Protein AF-A0A9W9ZPU9-F1 (afdb_monomer_lite)

Sequence (340 aa):
MEFDYSANDLQDLSEWPDSLEFDEFCDPSEAREEPLAKRQKTAVDDEPQTAGHGSVIRKPPELNCSGHLSPSRIKEALCQNGYLATGVFSAILHHENPYPEFFSDQVIQIFGAKLVTGSALQHHMETLFFMLRQHVFKLENDGSITTLTDDVHSRCVELRRKCSQFFAFLSHFTHNHLTAVQDANASNTHLRELFLLPSRLTKQLEDLSLFLGRLSSLPTSFMRTNPGSTIAPVRLTAGVHLFHLHLELNWAAIQTLCLIMEKQGQFDSLSPDRFADVINSLKKYSFSFLWDLIALAASIYNKENQSNILQVCPFPCGCVCELWIMFIHLMDHLSHQNRA

Structure (mmCIF, N/CA/C/O backbone):
data_AF-A0A9W9ZPU9-F1
#
_entry.id   AF-A0A9W9ZPU9-F1
#
loop_
_atom_site.group_PDB
_atom_site.id
_atom_site.type_symbol
_atom_site.label_atom_id
_atom_site.label_alt_id
_atom_site.label_comp_id
_atom_site.label_asym_id
_atom_site.label_entity_id
_atom_site.label_seq_id
_atom_site.pdbx_PDB_ins_code
_atom_site.Cartn_x
_atom_site.Cartn_y
_atom_site.Cartn_z
_atom_site.occupancy
_atom_site.B_iso_or_equiv
_atom_site.auth_seq_id
_atom_site.auth_comp_id
_atom_site.auth_asym_id
_atom_site.auth_atom_id
_atom_site.pdbx_PDB_model_num
ATOM 1 N N . MET A 1 1 ? 47.341 12.927 -18.149 1.00 36.81 1 MET A N 1
ATOM 2 C CA . MET A 1 1 ? 46.609 14.136 -17.731 1.00 36.81 1 MET A CA 1
ATOM 3 C C . MET A 1 1 ? 45.739 13.679 -16.576 1.00 36.81 1 MET A C 1
ATOM 5 O O . MET A 1 1 ? 44.689 13.098 -16.806 1.00 36.81 1 MET A O 1
ATOM 9 N N . GLU A 1 2 ? 46.312 13.723 -15.376 1.00 26.95 2 GLU A N 1
ATOM 10 C CA . GLU A 1 2 ? 45.661 13.334 -14.121 1.00 26.95 2 GLU A CA 1
ATOM 11 C C . GLU A 1 2 ? 44.738 14.474 -13.686 1.00 26.95 2 GLU A C 1
ATOM 13 O O . GLU A 1 2 ? 45.124 15.638 -13.789 1.00 26.95 2 GLU A O 1
ATOM 18 N N . PHE A 1 3 ? 43.525 14.145 -13.249 1.00 29.33 3 PHE A N 1
ATOM 19 C CA . PHE A 1 3 ? 42.627 15.094 -12.599 1.00 29.33 3 PHE A CA 1
ATOM 20 C C . PHE A 1 3 ? 42.546 14.726 -11.118 1.00 29.33 3 PHE A C 1
ATOM 22 O O . PHE A 1 3 ? 41.984 13.690 -10.761 1.00 29.33 3 PHE A O 1
ATOM 29 N N . ASP A 1 4 ? 43.154 15.575 -10.290 1.00 27.09 4 ASP A N 1
ATOM 30 C CA . ASP A 1 4 ? 43.007 15.598 -8.837 1.00 27.09 4 ASP A CA 1
ATOM 31 C C . ASP A 1 4 ? 41.555 15.930 -8.475 1.00 27.09 4 ASP A C 1
ATOM 33 O O . ASP A 1 4 ? 41.029 16.970 -8.875 1.00 27.09 4 ASP A O 1
ATOM 37 N N . TYR A 1 5 ? 40.915 15.073 -7.680 1.00 32.66 5 TYR A N 1
ATOM 38 C CA . TYR A 1 5 ? 39.689 15.429 -6.972 1.00 32.66 5 TYR A CA 1
ATOM 39 C C . TYR A 1 5 ? 40.064 15.967 -5.588 1.00 32.66 5 TYR A C 1
ATOM 41 O O . TYR A 1 5 ? 40.514 15.228 -4.712 1.00 32.66 5 TYR A O 1
ATOM 49 N N . SER A 1 6 ? 39.881 17.274 -5.408 1.00 28.78 6 SER A N 1
ATOM 50 C CA . SER A 1 6 ? 39.948 17.961 -4.117 1.00 28.78 6 SER A CA 1
ATOM 51 C C . SER A 1 6 ? 38.806 17.483 -3.215 1.00 28.78 6 SER A C 1
ATOM 53 O O . SER A 1 6 ? 37.634 17.584 -3.569 1.00 28.78 6 SER A O 1
ATOM 55 N N . ALA A 1 7 ? 39.144 16.994 -2.022 1.00 36.09 7 ALA A N 1
ATOM 56 C CA . ALA A 1 7 ? 38.202 16.528 -1.003 1.00 36.09 7 ALA A CA 1
ATOM 57 C C . ALA A 1 7 ? 37.427 17.660 -0.282 1.00 36.09 7 ALA A C 1
ATOM 59 O O . ALA A 1 7 ? 36.804 17.402 0.745 1.00 36.09 7 ALA A O 1
ATOM 60 N N . ASN A 1 8 ? 37.446 18.891 -0.807 1.00 32.88 8 ASN A N 1
ATOM 61 C CA . ASN A 1 8 ? 36.788 20.055 -0.200 1.00 32.88 8 ASN A CA 1
ATOM 62 C C . ASN A 1 8 ? 35.425 20.425 -0.823 1.00 32.88 8 ASN A C 1
ATOM 64 O O . ASN A 1 8 ? 34.736 21.269 -0.262 1.00 32.88 8 ASN A O 1
ATOM 68 N N . ASP A 1 9 ? 34.983 19.772 -1.904 1.00 33.22 9 ASP A N 1
ATOM 69 C CA . ASP A 1 9 ? 33.698 20.101 -2.564 1.00 33.22 9 ASP A CA 1
ATOM 70 C C . ASP A 1 9 ? 32.476 19.376 -1.952 1.00 33.22 9 ASP A C 1
ATOM 72 O O . ASP A 1 9 ? 31.363 19.461 -2.463 1.00 33.22 9 ASP A O 1
ATOM 76 N N . LEU A 1 10 ? 32.662 18.651 -0.842 1.00 34.84 10 LEU A N 1
ATOM 77 C CA . LEU A 1 10 ? 31.611 17.880 -0.154 1.00 34.84 10 LEU A CA 1
ATOM 78 C C . LEU A 1 10 ? 31.138 18.507 1.167 1.00 34.84 10 LEU A C 1
ATOM 80 O O . LEU A 1 10 ? 30.380 17.877 1.904 1.00 34.84 10 LEU A O 1
ATOM 84 N N . GLN A 1 11 ? 31.564 19.736 1.470 1.00 32.12 11 GLN A N 1
ATOM 85 C CA . GLN A 1 11 ? 31.236 20.420 2.727 1.00 32.12 11 GLN A CA 1
ATOM 86 C C . GLN A 1 11 ? 30.139 21.489 2.617 1.00 32.12 11 GLN A C 1
ATOM 88 O O . GLN A 1 11 ? 29.779 22.068 3.632 1.00 32.12 11 GLN A O 1
ATOM 93 N N . ASP A 1 12 ? 29.551 21.689 1.433 1.00 33.19 12 ASP A N 1
ATOM 94 C CA . ASP A 1 12 ? 28.592 22.780 1.172 1.00 33.19 12 ASP A CA 1
ATOM 95 C C . ASP A 1 12 ? 27.121 22.316 1.052 1.00 33.19 12 ASP A C 1
ATOM 97 O O . ASP A 1 12 ? 26.262 23.017 0.525 1.00 33.19 12 ASP A O 1
ATOM 101 N N . LEU A 1 13 ? 26.805 21.105 1.532 1.00 31.58 13 LEU A N 1
ATOM 102 C CA . LEU A 1 13 ? 25.438 20.548 1.533 1.00 31.58 13 LEU A CA 1
ATOM 103 C C . LEU A 1 13 ? 24.821 20.415 2.938 1.00 31.58 13 LEU A C 1
ATOM 105 O O . LEU A 1 13 ? 23.786 19.768 3.085 1.00 31.58 13 LEU A O 1
ATOM 109 N N . SER A 1 14 ? 25.429 21.005 3.973 1.00 34.25 14 SER A N 1
ATOM 110 C CA . SER A 1 14 ? 24.976 20.850 5.366 1.00 34.25 14 SER A CA 1
ATOM 111 C C . SER A 1 14 ? 24.153 22.005 5.942 1.00 34.25 14 SER A C 1
ATOM 113 O O . SER A 1 14 ? 23.854 21.968 7.130 1.00 34.25 14 SER A O 1
ATOM 115 N N . GLU A 1 15 ? 23.737 22.997 5.155 1.00 33.91 15 GLU A N 1
ATOM 116 C CA . GLU A 1 15 ? 22.890 24.087 5.664 1.00 33.91 15 GLU A CA 1
ATOM 117 C C . GLU A 1 15 ? 21.718 24.364 4.718 1.00 33.91 15 GLU A C 1
ATOM 119 O O . GLU A 1 15 ? 21.797 25.195 3.818 1.00 33.91 15 GLU A O 1
ATOM 124 N N . TRP A 1 16 ? 20.607 23.656 4.932 1.00 42.22 16 TRP A N 1
ATOM 125 C CA . TRP A 1 16 ? 19.292 24.097 4.466 1.00 42.22 16 TRP A CA 1
ATOM 126 C C . TRP A 1 16 ? 18.396 24.308 5.693 1.00 42.22 16 TRP A C 1
ATOM 128 O O . TRP A 1 16 ? 18.402 23.462 6.587 1.00 42.22 16 TRP A O 1
ATOM 138 N N . PRO A 1 17 ? 17.680 25.441 5.783 1.00 31.11 17 PRO A N 1
ATOM 139 C CA . PRO A 1 17 ? 16.968 25.841 6.991 1.00 31.11 17 PRO A CA 1
ATOM 140 C C . PRO A 1 17 ? 15.751 24.946 7.260 1.00 31.11 17 PRO A C 1
ATOM 142 O O . PRO A 1 17 ? 14.945 24.697 6.365 1.00 31.11 17 PRO A O 1
ATOM 145 N N . ASP A 1 18 ? 15.588 24.533 8.519 1.00 31.39 18 ASP A N 1
ATOM 146 C CA . ASP A 1 18 ? 14.507 23.683 9.058 1.00 31.39 18 ASP A CA 1
ATOM 147 C C . ASP A 1 18 ? 13.092 24.316 9.026 1.00 31.39 18 ASP A C 1
ATOM 149 O O . ASP A 1 18 ? 12.174 23.847 9.701 1.00 31.39 18 ASP A O 1
ATOM 153 N N . SER A 1 19 ? 12.869 25.355 8.220 1.00 37.84 19 SER A N 1
ATOM 154 C CA . SER A 1 19 ? 11.597 26.079 8.156 1.00 37.84 19 SER A CA 1
ATOM 155 C C . SER A 1 19 ? 11.223 26.395 6.710 1.00 37.84 19 SER A C 1
ATOM 157 O O . SER A 1 19 ? 11.515 27.474 6.204 1.00 37.84 19 SER A O 1
ATOM 159 N N . LEU A 1 20 ? 10.549 25.458 6.043 1.00 32.66 20 LEU A N 1
ATOM 160 C CA . LEU A 1 20 ? 9.714 25.772 4.881 1.00 32.66 20 LEU A CA 1
ATOM 161 C C . LEU A 1 20 ? 8.256 25.796 5.346 1.00 32.66 20 LEU A C 1
ATOM 163 O O . LEU A 1 20 ? 7.573 24.770 5.368 1.00 32.66 20 LEU A O 1
ATOM 167 N N . GLU A 1 21 ? 7.801 26.976 5.766 1.00 30.70 21 GLU A N 1
ATOM 168 C CA . GLU A 1 21 ? 6.377 27.272 5.912 1.00 30.70 21 GLU A CA 1
ATOM 169 C C . GLU A 1 21 ? 5.757 27.333 4.506 1.00 30.70 21 GLU A C 1
ATOM 171 O O . GLU A 1 21 ? 6.231 28.043 3.623 1.00 30.70 21 GLU A O 1
ATOM 176 N N . PHE A 1 22 ? 4.714 26.535 4.271 1.00 33.09 22 PHE A N 1
ATOM 177 C CA . PHE A 1 22 ? 4.087 26.339 2.955 1.00 33.09 22 PHE A CA 1
ATOM 178 C C . PHE A 1 22 ? 3.228 27.529 2.471 1.00 33.09 22 PHE A C 1
ATOM 180 O O . PHE A 1 22 ? 2.584 27.426 1.426 1.00 33.09 22 PHE A O 1
ATOM 187 N N . ASP A 1 23 ? 3.225 28.652 3.190 1.00 34.84 23 ASP A N 1
ATOM 188 C CA . ASP A 1 23 ? 2.329 29.785 2.931 1.00 34.84 23 ASP A CA 1
ATOM 189 C C . ASP A 1 23 ? 2.878 30.811 1.917 1.00 34.84 23 ASP A C 1
ATOM 191 O O . ASP A 1 23 ? 2.144 31.697 1.483 1.00 34.84 23 ASP A O 1
ATOM 195 N N . GLU A 1 24 ? 4.126 30.682 1.451 1.00 35.16 24 GLU A N 1
ATOM 196 C CA . GLU A 1 24 ? 4.763 31.699 0.589 1.00 35.16 24 GLU A CA 1
ATOM 197 C C . GLU A 1 24 ? 4.541 31.512 -0.932 1.00 35.16 24 GLU A C 1
ATOM 199 O O . GLU A 1 24 ? 5.083 32.260 -1.741 1.00 35.16 24 GLU A O 1
ATOM 204 N N . PHE A 1 25 ? 3.710 30.554 -1.364 1.00 32.09 25 PHE A N 1
ATOM 205 C CA . PHE A 1 25 ? 3.461 30.293 -2.798 1.00 32.09 25 PHE A CA 1
ATOM 206 C C . PHE A 1 25 ? 2.136 30.840 -3.358 1.00 32.09 25 PHE A C 1
ATOM 208 O O . PHE A 1 25 ? 1.774 30.520 -4.491 1.00 32.09 25 PHE A O 1
ATOM 215 N N . CYS A 1 26 ? 1.410 31.681 -2.619 1.00 31.86 26 CYS A N 1
ATOM 216 C CA .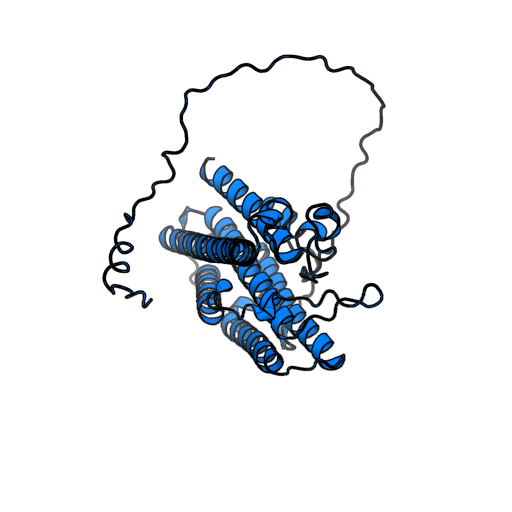 CYS A 1 26 ? 0.219 32.362 -3.140 1.00 31.86 26 CYS A CA 1
ATOM 217 C C . CYS A 1 26 ? 0.464 33.869 -3.283 1.00 31.86 26 CYS A C 1
ATOM 219 O O . CYS A 1 26 ? 0.240 34.628 -2.344 1.00 31.86 26 CYS A O 1
ATOM 221 N N . ASP A 1 27 ? 0.875 34.309 -4.475 1.00 30.06 27 ASP A N 1
ATOM 222 C CA . ASP A 1 27 ? 0.782 35.718 -4.865 1.00 30.06 27 ASP A CA 1
ATOM 223 C C . ASP A 1 27 ? -0.705 36.054 -5.132 1.00 30.06 27 ASP A C 1
ATOM 225 O O . ASP A 1 27 ? -1.306 35.461 -6.034 1.00 30.06 27 ASP A O 1
ATOM 229 N N . PRO A 1 28 ? -1.357 36.959 -4.373 1.00 34.91 28 PRO A N 1
ATOM 230 C CA . PRO A 1 28 ? -2.780 37.260 -4.540 1.00 34.91 28 PRO A CA 1
ATOM 231 C C . PRO A 1 28 ? -3.086 38.184 -5.733 1.00 34.91 28 PRO A C 1
ATOM 233 O O . PRO A 1 28 ? -4.195 38.717 -5.810 1.00 34.91 28 PRO A O 1
ATOM 236 N N . SER A 1 29 ? -2.137 38.440 -6.641 1.00 33.94 29 SER A N 1
ATOM 237 C CA . SER A 1 29 ? -2.236 39.562 -7.583 1.00 33.94 29 SER A CA 1
ATOM 238 C C . SER A 1 29 ? -2.105 39.219 -9.071 1.00 33.94 29 SER A C 1
ATOM 240 O O . SER A 1 29 ? -1.499 39.964 -9.828 1.00 33.94 29 SER A O 1
ATOM 242 N N . GLU A 1 30 ? -2.792 38.181 -9.554 1.00 31.12 30 GLU A N 1
ATOM 243 C CA . GLU A 1 30 ? -3.115 38.079 -10.991 1.00 31.12 30 GLU A CA 1
ATOM 244 C C . GLU A 1 30 ? -4.589 37.731 -11.238 1.00 31.12 30 GLU A C 1
ATOM 246 O O . GLU A 1 30 ? -4.982 36.601 -11.512 1.00 31.12 30 GLU A O 1
ATOM 251 N N . ALA A 1 31 ? -5.429 38.766 -11.197 1.00 37.34 31 ALA A N 1
ATOM 252 C CA . ALA A 1 31 ? -6.708 38.765 -11.890 1.00 37.34 31 ALA A CA 1
ATOM 253 C C . ALA A 1 31 ? -6.452 38.960 -13.393 1.00 37.34 31 ALA A C 1
ATOM 255 O O . ALA A 1 31 ? -6.063 40.051 -13.815 1.00 37.34 31 ALA A O 1
ATOM 256 N N . ARG A 1 32 ? -6.698 37.932 -14.215 1.00 31.72 32 ARG A N 1
ATOM 257 C CA . ARG A 1 32 ? -6.807 38.087 -15.673 1.00 31.72 32 ARG A CA 1
ATOM 258 C C . ARG A 1 32 ? -7.989 37.308 -16.256 1.00 31.72 32 ARG A C 1
ATOM 260 O O . ARG A 1 32 ? -7.977 36.091 -16.369 1.00 31.72 32 ARG A O 1
ATOM 267 N N . GLU A 1 33 ? -8.994 38.116 -16.584 1.00 28.33 33 GLU A N 1
ATOM 268 C CA . GLU A 1 33 ? -10.165 37.970 -17.456 1.00 28.33 33 GLU A CA 1
ATOM 269 C C . GLU A 1 33 ? -10.279 36.706 -18.339 1.00 28.33 33 GLU A C 1
ATOM 271 O O . GLU A 1 33 ? -9.486 36.472 -19.252 1.00 28.33 33 GLU A O 1
ATOM 276 N N . GLU A 1 34 ? -11.378 35.967 -18.143 1.00 28.06 34 GLU A N 1
ATOM 277 C CA . GLU A 1 34 ? -11.911 34.969 -19.081 1.00 28.06 34 GLU A CA 1
ATOM 278 C C . GLU A 1 34 ? -12.543 35.632 -20.324 1.00 28.06 34 GLU A C 1
ATOM 280 O O . GLU A 1 34 ? -13.360 36.549 -20.183 1.00 28.06 34 GLU A O 1
ATOM 285 N N . PRO A 1 35 ? -12.317 35.117 -21.549 1.00 27.16 35 PRO A N 1
ATOM 286 C CA . PRO A 1 35 ? -13.151 35.452 -22.692 1.00 27.16 35 PRO A CA 1
ATOM 287 C C . PRO A 1 35 ? -14.345 34.493 -22.821 1.00 27.16 35 PRO A C 1
ATOM 289 O O . PRO A 1 35 ? -14.210 33.299 -23.088 1.00 27.16 35 PRO A O 1
ATOM 292 N N . LEU A 1 36 ? -15.542 35.073 -22.724 1.00 33.47 36 LEU A N 1
ATOM 293 C CA . LEU A 1 36 ? -16.835 34.500 -23.100 1.00 33.47 36 LEU A CA 1
ATOM 294 C C . LEU A 1 36 ? -16.853 33.993 -24.556 1.00 33.47 36 LEU A C 1
ATOM 296 O O . LEU A 1 36 ? -16.779 34.788 -25.495 1.00 33.47 36 LEU A O 1
ATOM 300 N N . ALA A 1 37 ? -17.108 32.697 -24.765 1.00 29.47 37 ALA A N 1
ATOM 301 C CA . ALA A 1 37 ? -17.511 32.171 -26.073 1.00 29.47 37 ALA A CA 1
ATOM 302 C C . ALA A 1 37 ? -18.546 31.028 -25.978 1.00 29.47 37 ALA A C 1
ATOM 304 O O . ALA A 1 37 ? -18.229 29.853 -25.847 1.00 29.47 37 ALA A O 1
ATOM 305 N N . LYS A 1 38 ? -19.817 31.437 -26.091 1.00 28.69 38 LYS A N 1
ATOM 306 C CA . LYS A 1 38 ? -20.954 30.786 -26.779 1.00 28.69 38 LYS A CA 1
ATOM 307 C C . LYS A 1 38 ? -21.111 29.259 -26.655 1.00 28.69 38 LYS A C 1
ATOM 309 O O . LYS A 1 38 ? -20.683 28.478 -27.497 1.00 28.69 38 LYS A O 1
ATOM 314 N N . ARG A 1 39 ? -21.948 28.884 -25.686 1.00 27.78 39 ARG A N 1
ATOM 315 C CA . ARG A 1 39 ? -22.636 27.592 -25.555 1.00 27.78 39 ARG A CA 1
ATOM 316 C C . ARG A 1 39 ? -23.704 27.443 -26.654 1.00 27.78 39 ARG A C 1
ATOM 318 O O . ARG A 1 39 ? -24.716 28.142 -26.621 1.00 27.78 39 ARG A O 1
ATOM 325 N N . GLN A 1 40 ? -23.513 26.526 -27.603 1.00 27.14 40 GLN A N 1
ATOM 326 C CA . GLN A 1 40 ? -24.597 26.022 -28.455 1.00 27.14 40 GLN A CA 1
ATOM 327 C C . GLN A 1 40 ? -25.243 24.811 -27.769 1.00 27.14 40 GLN A C 1
ATOM 329 O O . GLN A 1 40 ? -24.598 23.796 -27.524 1.00 27.14 40 GLN A O 1
ATOM 334 N N . LYS A 1 41 ? -26.526 24.960 -27.422 1.00 27.89 41 LYS A N 1
ATOM 335 C CA . LYS A 1 41 ? -27.412 23.895 -26.944 1.00 27.89 41 LYS A CA 1
ATOM 336 C C . LYS A 1 41 ? -27.676 22.904 -28.078 1.00 27.89 41 LYS A C 1
ATOM 338 O O . LYS A 1 41 ? -28.221 23.296 -29.105 1.00 27.89 41 LYS A O 1
ATOM 343 N N . THR A 1 42 ? -27.418 21.627 -27.836 1.00 26.88 42 THR A N 1
ATOM 344 C CA . THR A 1 42 ? -28.234 20.545 -28.394 1.00 26.88 42 THR A CA 1
ATOM 345 C C . THR A 1 42 ? -28.764 19.741 -27.217 1.00 26.88 42 THR A C 1
ATOM 347 O O . THR A 1 42 ? -28.007 19.222 -26.403 1.00 26.88 42 THR A O 1
ATOM 350 N N . ALA A 1 43 ? -30.085 19.788 -27.067 1.00 26.59 43 ALA A N 1
ATOM 351 C CA . ALA A 1 43 ? -30.842 18.979 -26.135 1.00 26.59 43 ALA A CA 1
ATOM 352 C C . ALA A 1 43 ? -31.030 17.599 -26.767 1.00 26.59 43 ALA A C 1
ATOM 354 O O . ALA A 1 43 ? -31.497 17.510 -27.902 1.00 26.59 43 ALA A O 1
ATOM 355 N N . VAL A 1 44 ? -30.662 16.556 -26.036 1.00 28.36 44 VAL A N 1
ATOM 356 C CA . VAL A 1 44 ? -31.226 15.223 -26.210 1.00 28.36 44 VAL A CA 1
ATOM 357 C C . VAL A 1 44 ? -31.616 14.785 -24.808 1.00 28.36 44 VAL A C 1
ATOM 359 O O . VAL A 1 44 ? -30.765 14.698 -23.923 1.00 28.36 44 VAL A O 1
ATOM 362 N N . ASP A 1 45 ? -32.923 14.657 -24.620 1.00 26.28 45 ASP A N 1
ATOM 363 C CA . ASP A 1 45 ? -33.557 14.097 -23.439 1.00 26.28 45 ASP A CA 1
ATOM 364 C C . ASP A 1 45 ? -33.097 12.648 -23.252 1.00 26.28 45 ASP A C 1
ATOM 366 O O . ASP A 1 45 ? -33.196 11.852 -24.183 1.00 26.28 45 ASP A O 1
ATOM 370 N N . ASP A 1 46 ? -32.641 12.309 -22.050 1.00 26.11 46 ASP A N 1
ATOM 371 C CA . ASP A 1 46 ? -32.794 10.958 -21.517 1.00 26.11 46 ASP A CA 1
ATOM 372 C C . ASP A 1 46 ? -33.023 11.061 -20.003 1.00 26.11 46 ASP A C 1
ATOM 374 O O . ASP A 1 46 ? -32.292 11.735 -19.271 1.00 26.11 46 ASP A O 1
ATOM 378 N N . GLU A 1 47 ? -34.124 10.456 -19.568 1.00 25.73 47 GLU A N 1
ATOM 379 C CA . GLU A 1 47 ? -34.629 10.438 -18.198 1.00 25.73 47 GLU A CA 1
ATOM 380 C C . GLU A 1 47 ? -33.623 9.850 -17.188 1.00 25.73 47 GLU A C 1
ATOM 382 O O . GLU A 1 47 ? -32.773 9.025 -17.536 1.00 25.73 47 GLU A O 1
ATOM 387 N N . PRO A 1 48 ? -33.729 10.223 -15.897 1.00 28.23 48 PRO A N 1
ATOM 388 C CA . PRO A 1 48 ? -32.811 9.760 -14.871 1.00 28.23 48 PRO A CA 1
ATOM 389 C C . PRO A 1 48 ? -33.064 8.283 -14.557 1.00 28.23 48 PRO A C 1
ATOM 391 O O . PRO A 1 48 ? -33.985 7.928 -13.821 1.00 28.23 48 PRO A O 1
ATOM 394 N N . GLN A 1 49 ? -32.199 7.407 -15.068 1.00 28.42 49 GLN A N 1
ATOM 395 C CA . GLN A 1 49 ? -32.076 6.058 -14.534 1.00 28.42 49 GLN A CA 1
ATOM 396 C C . GLN A 1 49 ? -31.530 6.157 -13.108 1.00 28.42 49 GLN A C 1
ATOM 398 O O . GLN A 1 49 ? -30.356 6.437 -12.871 1.00 28.42 49 GLN A O 1
ATOM 403 N N . THR A 1 50 ? -32.418 5.922 -12.147 1.00 29.84 50 THR A N 1
ATOM 404 C CA . THR A 1 50 ? -32.093 5.565 -10.770 1.00 29.84 50 THR A CA 1
ATOM 405 C C . THR A 1 50 ? -31.139 4.372 -10.778 1.00 29.84 50 THR A C 1
ATOM 407 O O . THR A 1 50 ? -31.566 3.223 -10.906 1.00 29.84 50 THR A O 1
ATOM 410 N N . ALA A 1 51 ? -29.838 4.641 -10.666 1.00 29.41 51 ALA A N 1
ATOM 411 C CA . ALA A 1 51 ? -28.832 3.619 -10.446 1.00 29.41 51 ALA A CA 1
ATOM 412 C C . ALA A 1 51 ? -29.053 3.032 -9.048 1.00 29.41 51 ALA A C 1
ATOM 414 O O . ALA A 1 51 ? -28.768 3.665 -8.031 1.00 29.41 51 ALA A O 1
ATOM 415 N N . GLY A 1 52 ? -29.610 1.823 -9.004 1.00 27.41 52 GLY A N 1
ATOM 416 C CA . GLY A 1 52 ? -29.634 1.024 -7.790 1.00 27.41 52 GLY A CA 1
ATOM 417 C C . GLY A 1 52 ? -28.215 0.876 -7.248 1.00 27.41 52 GLY A C 1
ATOM 418 O O . GLY A 1 52 ? -27.274 0.648 -8.010 1.00 27.41 52 GLY A O 1
ATOM 419 N N . HIS A 1 53 ? -28.062 1.006 -5.932 1.00 34.59 53 HIS A N 1
ATOM 420 C CA . HIS A 1 53 ? -26.873 0.568 -5.209 1.00 34.59 53 HIS A CA 1
ATOM 421 C C . HIS A 1 53 ? -26.731 -0.955 -5.362 1.00 34.59 53 HIS A C 1
ATOM 423 O O . HIS A 1 53 ? -27.118 -1.729 -4.491 1.00 34.59 53 HIS A O 1
ATOM 429 N N . GLY A 1 54 ? -26.235 -1.399 -6.517 1.00 37.72 54 GLY A N 1
ATOM 430 C CA . GLY A 1 54 ? -25.678 -2.731 -6.672 1.00 37.72 54 GLY A CA 1
ATOM 431 C C . GLY A 1 54 ? -24.424 -2.791 -5.818 1.00 37.72 54 GLY A C 1
ATOM 432 O O . GLY A 1 54 ? -23.547 -1.940 -5.957 1.00 37.72 54 GLY A O 1
ATOM 433 N N . SER A 1 55 ? -24.363 -3.746 -4.899 1.00 53.97 55 SER A N 1
ATOM 434 C CA . SER A 1 55 ? -23.224 -3.857 -4.001 1.00 53.97 55 SER A CA 1
ATOM 435 C C . SER A 1 55 ? -21.948 -4.170 -4.782 1.00 53.97 55 SER A C 1
ATOM 437 O O . SER A 1 55 ? -21.860 -5.179 -5.487 1.00 53.97 55 SER A O 1
ATOM 439 N N . VAL A 1 56 ? -20.979 -3.256 -4.736 1.00 76.81 56 VAL A N 1
ATOM 440 C CA . VAL A 1 56 ? -19.753 -3.338 -5.537 1.00 76.81 56 VAL A CA 1
ATOM 441 C C . VAL A 1 56 ? -18.693 -4.090 -4.744 1.00 76.81 56 VAL A C 1
ATOM 443 O O . VAL A 1 56 ? -17.981 -3.484 -3.954 1.00 76.81 56 VAL A O 1
ATOM 446 N N . ILE A 1 57 ? -18.522 -5.393 -4.972 1.00 78.19 57 ILE A N 1
ATOM 447 C CA . ILE A 1 57 ? -17.403 -6.135 -4.368 1.00 78.19 57 ILE A CA 1
ATOM 448 C C . ILE A 1 57 ? -16.087 -5.657 -4.996 1.00 78.19 57 ILE A C 1
ATOM 450 O O . ILE A 1 57 ? -15.796 -5.945 -6.160 1.00 78.19 57 ILE A O 1
ATOM 454 N N . ARG A 1 58 ? -15.263 -4.956 -4.212 1.00 86.38 58 ARG A N 1
ATOM 455 C CA . ARG A 1 58 ? -13.923 -4.507 -4.621 1.00 86.38 58 ARG A CA 1
ATOM 456 C C . ARG A 1 58 ? -12.877 -5.512 -4.140 1.00 86.38 58 ARG A C 1
ATOM 458 O O . ARG A 1 58 ? -12.860 -5.884 -2.969 1.00 86.38 58 ARG A O 1
ATOM 465 N N . LYS A 1 59 ? -12.011 -5.975 -5.044 1.00 87.38 59 LYS A N 1
ATOM 466 C CA . LYS A 1 59 ? -10.892 -6.874 -4.711 1.00 87.38 59 LYS A CA 1
ATOM 467 C C . LYS A 1 59 ? -9.643 -6.063 -4.344 1.00 87.38 59 LYS A C 1
ATOM 469 O O . LYS A 1 59 ? -9.495 -4.954 -4.860 1.00 87.38 59 LYS A O 1
ATOM 474 N N . PRO A 1 60 ? -8.734 -6.608 -3.513 1.00 90.50 60 PRO A N 1
ATOM 475 C CA . PRO A 1 60 ? -7.425 -6.008 -3.281 1.00 90.50 60 PRO A CA 1
ATOM 476 C C . PRO A 1 60 ? -6.713 -5.729 -4.613 1.00 90.50 60 PRO A C 1
ATOM 478 O O . PRO A 1 60 ? -6.662 -6.628 -5.458 1.00 90.50 60 PRO A O 1
ATOM 481 N N . PRO A 1 61 ? -6.186 -4.513 -4.819 1.00 89.31 61 PRO A N 1
ATOM 482 C CA . PRO A 1 61 ? -5.488 -4.170 -6.042 1.00 89.31 61 PRO A CA 1
ATOM 483 C C . PRO A 1 61 ? -4.163 -4.931 -6.134 1.00 89.31 61 PRO A C 1
ATOM 485 O O . PRO A 1 61 ? -3.483 -5.184 -5.137 1.00 89.31 61 PRO A O 1
ATOM 488 N N . GLU A 1 62 ? -3.796 -5.284 -7.360 1.00 88.38 62 GLU A N 1
ATOM 489 C CA . GLU A 1 62 ? -2.549 -5.964 -7.690 1.00 88.38 62 GLU A CA 1
ATOM 490 C C . GLU A 1 62 ? -1.795 -5.102 -8.698 1.00 88.38 62 GLU A C 1
ATOM 492 O O . GLU A 1 62 ? -2.236 -4.963 -9.840 1.00 88.38 62 GLU A O 1
ATOM 497 N N . LEU A 1 63 ? -0.640 -4.550 -8.313 1.00 86.50 63 LEU A N 1
ATOM 498 C CA . LEU A 1 63 ? 0.219 -3.798 -9.231 1.00 86.50 63 LEU A CA 1
ATOM 499 C C . LEU A 1 63 ? 0.968 -4.774 -10.153 1.00 86.50 63 LEU A C 1
ATOM 501 O O . LEU A 1 63 ? 2.160 -5.054 -9.991 1.00 86.50 63 LEU A O 1
ATOM 505 N N . ASN A 1 64 ? 0.239 -5.361 -11.099 1.00 82.31 64 ASN A N 1
ATOM 506 C CA . ASN A 1 64 ? 0.767 -6.299 -12.082 1.00 82.31 64 ASN A CA 1
ATOM 507 C C . ASN A 1 64 ? 1.394 -5.522 -13.239 1.00 82.31 64 ASN A C 1
ATOM 509 O O . ASN A 1 64 ? 0.710 -4.966 -14.096 1.00 82.31 64 ASN A O 1
ATOM 513 N N . CYS A 1 65 ? 2.720 -5.458 -13.212 1.00 82.50 65 CYS A N 1
ATOM 514 C CA . CYS A 1 65 ? 3.515 -4.666 -14.131 1.00 82.50 65 CYS A CA 1
ATOM 515 C C . CYS A 1 65 ? 3.587 -5.293 -15.525 1.00 82.50 65 CYS A C 1
ATOM 517 O O . CYS A 1 65 ? 4.111 -6.393 -15.692 1.00 82.50 65 CYS A O 1
ATOM 519 N N . SER A 1 66 ? 3.143 -4.539 -16.530 1.00 74.31 66 SER A N 1
ATOM 520 C CA . SER A 1 66 ? 3.296 -4.875 -17.955 1.00 74.31 66 SER A CA 1
ATOM 521 C C . SER A 1 66 ? 4.669 -4.489 -18.526 1.00 74.31 66 SER A C 1
ATOM 523 O O . SER A 1 66 ? 4.909 -4.643 -19.720 1.00 74.31 66 SER A O 1
ATOM 525 N N . GLY A 1 67 ? 5.576 -3.986 -17.686 1.00 72.12 67 GLY A N 1
ATOM 526 C CA . GLY A 1 67 ? 6.916 -3.554 -18.069 1.00 72.12 67 GLY A CA 1
ATOM 527 C C . GLY A 1 67 ? 7.011 -2.084 -18.473 1.00 72.12 67 GLY A C 1
ATOM 528 O O . GLY A 1 67 ? 6.326 -1.224 -17.912 1.00 72.12 67 GLY A O 1
ATOM 529 N N . HIS A 1 68 ? 7.935 -1.806 -19.396 1.00 67.94 68 HIS A N 1
ATOM 530 C CA . HIS A 1 68 ? 8.340 -0.453 -19.772 1.00 67.94 68 HIS A CA 1
ATOM 531 C C . HIS A 1 68 ? 7.190 0.363 -20.383 1.00 67.94 68 HIS A C 1
ATOM 533 O O . HIS A 1 68 ? 6.472 -0.096 -21.272 1.00 67.94 68 HIS A O 1
ATOM 539 N N . LEU A 1 69 ? 7.065 1.613 -19.939 1.00 72.94 69 LEU A N 1
ATOM 540 C CA . LEU A 1 69 ? 6.078 2.577 -20.421 1.00 72.94 69 LEU A CA 1
ATOM 541 C C . LEU A 1 69 ? 6.561 3.292 -21.684 1.00 72.94 69 LEU A C 1
ATOM 543 O O . LEU A 1 69 ? 7.640 3.879 -21.706 1.00 72.94 69 LEU A O 1
ATOM 547 N N . SER A 1 70 ? 5.724 3.324 -22.719 1.00 70.38 70 SER A N 1
ATOM 548 C CA . SER A 1 70 ? 5.892 4.291 -23.806 1.00 70.38 70 SER A CA 1
ATOM 549 C C . SER A 1 70 ? 5.154 5.589 -23.451 1.00 70.38 70 SER A C 1
ATOM 551 O O . SER A 1 70 ? 3.988 5.505 -23.052 1.00 70.38 70 SER A O 1
ATOM 553 N N . PRO A 1 71 ? 5.761 6.780 -23.635 1.00 70.31 71 PRO A N 1
ATOM 554 C CA . PRO A 1 71 ? 5.100 8.059 -23.354 1.00 70.31 71 PRO A CA 1
ATOM 555 C C . PRO A 1 71 ? 3.758 8.242 -24.077 1.00 70.31 71 PRO A C 1
ATOM 557 O O . PRO A 1 71 ? 2.859 8.898 -23.564 1.00 70.31 71 PRO A O 1
ATOM 560 N N . SER A 1 72 ? 3.586 7.629 -25.252 1.00 72.00 72 SER A N 1
ATOM 561 C CA . SER A 1 72 ? 2.360 7.729 -26.053 1.00 72.00 72 SER A CA 1
ATOM 562 C C . SER A 1 72 ? 1.224 6.807 -25.589 1.00 72.00 72 SER A C 1
ATOM 564 O O . SER A 1 72 ? 0.119 6.901 -26.118 1.00 72.00 72 SER A O 1
ATOM 566 N N . ARG A 1 73 ? 1.467 5.915 -24.616 1.00 73.00 73 ARG A N 1
ATOM 567 C CA . ARG A 1 73 ? 0.530 4.849 -24.206 1.00 73.00 73 ARG A CA 1
ATOM 568 C C . ARG A 1 73 ? 0.362 4.733 -22.691 1.00 73.00 73 ARG A C 1
ATOM 570 O O . ARG A 1 73 ? 0.153 3.643 -22.170 1.00 73.00 73 ARG A O 1
ATOM 577 N N . ILE A 1 74 ? 0.422 5.855 -21.973 1.00 75.69 74 ILE A N 1
ATOM 578 C CA . ILE A 1 74 ? 0.292 5.873 -20.505 1.00 75.69 74 ILE A CA 1
ATOM 579 C C . ILE A 1 74 ? -1.024 5.223 -20.054 1.00 75.69 74 ILE A C 1
ATOM 581 O O . ILE A 1 74 ? -1.007 4.340 -19.204 1.00 75.69 74 ILE A O 1
ATOM 585 N N . LYS A 1 75 ? -2.156 5.588 -20.674 1.00 74.69 75 LYS A N 1
ATOM 586 C CA . LYS A 1 75 ? -3.479 5.053 -20.307 1.00 74.69 75 LYS A CA 1
ATOM 587 C C . LYS A 1 75 ? -3.598 3.540 -20.529 1.00 74.69 75 LYS A C 1
ATOM 589 O O . LYS A 1 75 ? -4.228 2.861 -19.729 1.00 74.69 75 LYS A O 1
ATOM 594 N N . GLU A 1 76 ? -2.992 3.017 -21.595 1.00 74.12 76 GLU A N 1
ATOM 595 C CA . GLU A 1 76 ? -2.986 1.577 -21.911 1.00 74.12 76 GLU A CA 1
ATOM 596 C C . GLU A 1 76 ? -2.076 0.776 -20.967 1.00 74.12 76 GLU A C 1
ATOM 598 O O . GLU A 1 76 ? -2.234 -0.435 -20.836 1.00 74.12 76 GLU A O 1
ATOM 603 N N . ALA A 1 77 ? -1.123 1.447 -20.320 1.00 75.62 77 ALA A N 1
ATOM 604 C CA . ALA A 1 77 ? -0.129 0.834 -19.451 1.00 75.62 77 ALA A CA 1
ATOM 605 C C . ALA A 1 77 ? -0.502 0.857 -17.959 1.00 75.62 77 ALA A C 1
ATOM 607 O O . ALA A 1 77 ? 0.187 0.213 -17.165 1.00 75.62 77 ALA A O 1
ATOM 608 N N . LEU A 1 78 ? -1.566 1.572 -17.568 1.00 84.00 78 LEU A N 1
ATOM 609 C CA . LEU A 1 78 ? -2.107 1.513 -16.206 1.00 84.00 78 LEU A CA 1
ATOM 610 C C . LEU A 1 78 ? -2.635 0.108 -15.899 1.00 84.00 78 LEU A C 1
ATOM 612 O O . LEU A 1 78 ? -3.134 -0.598 -16.781 1.00 84.00 78 LEU A O 1
ATOM 616 N N . CYS A 1 79 ? -2.517 -0.318 -14.642 1.00 82.56 79 CYS A N 1
ATOM 617 C CA . CYS A 1 79 ? -2.866 -1.682 -14.288 1.00 82.56 79 CYS A CA 1
ATOM 618 C C . CYS A 1 79 ? -4.390 -1.855 -14.242 1.00 82.56 79 CYS A C 1
ATOM 620 O O . CYS A 1 79 ? -5.087 -1.169 -13.499 1.00 82.56 79 CYS A O 1
ATOM 622 N N . GLN A 1 80 ? -4.920 -2.832 -14.983 1.00 85.44 80 GLN A N 1
ATOM 623 C CA . GLN A 1 80 ? -6.362 -3.130 -14.982 1.00 85.44 80 GLN A CA 1
ATOM 624 C C . GLN A 1 80 ? -6.867 -3.652 -13.629 1.00 85.44 80 GLN A C 1
ATOM 626 O O . GLN A 1 80 ? -8.046 -3.521 -13.321 1.00 85.44 80 GLN A O 1
ATOM 631 N N . ASN A 1 81 ? -5.967 -4.208 -12.814 1.00 87.56 81 ASN A N 1
ATOM 632 C CA . ASN A 1 81 ? -6.246 -4.632 -11.441 1.00 87.56 81 ASN A CA 1
ATOM 633 C C . ASN A 1 81 ? -5.654 -3.652 -10.412 1.00 87.56 81 ASN A C 1
ATOM 635 O O . ASN A 1 81 ? -5.544 -3.993 -9.237 1.00 87.56 81 ASN A O 1
ATOM 639 N N . GLY A 1 82 ? -5.236 -2.461 -10.852 1.00 88.88 82 GLY A N 1
ATOM 640 C CA . GLY A 1 82 ? -4.675 -1.415 -10.007 1.00 88.88 82 GLY A CA 1
ATOM 641 C C . GLY A 1 82 ? -5.732 -0.683 -9.179 1.00 88.88 82 GLY A C 1
ATOM 642 O O . GLY A 1 82 ? -6.936 -0.940 -9.265 1.00 88.88 82 GLY A O 1
ATOM 643 N N . TYR A 1 83 ? -5.283 0.255 -8.359 1.00 92.69 83 TYR A N 1
ATOM 644 C CA . TYR A 1 83 ? -6.130 1.036 -7.458 1.00 92.69 83 TYR A CA 1
ATOM 645 C C . TYR A 1 83 ? -7.100 1.960 -8.205 1.00 92.69 83 TYR A C 1
ATOM 647 O O . TYR A 1 83 ? -8.229 2.158 -7.746 1.00 92.69 83 TYR A O 1
ATOM 655 N N . LEU A 1 84 ? -6.678 2.513 -9.349 1.00 92.00 84 LEU A N 1
ATOM 656 C CA . LEU A 1 84 ? -7.518 3.393 -10.165 1.00 92.00 84 LEU A CA 1
ATOM 657 C C . LEU A 1 84 ? -8.640 2.609 -10.854 1.00 92.00 84 LEU A C 1
ATOM 659 O O . LEU A 1 84 ? -9.786 3.050 -10.866 1.00 92.00 84 LEU A O 1
ATOM 663 N N . ALA A 1 85 ? -8.326 1.429 -11.393 1.00 90.75 85 ALA A N 1
ATOM 664 C CA . ALA A 1 85 ? -9.283 0.607 -12.132 1.00 90.75 85 ALA A CA 1
ATOM 665 C C . ALA A 1 85 ? -10.292 -0.112 -11.219 1.00 90.75 85 ALA A C 1
ATOM 667 O O . ALA A 1 85 ? -11.454 -0.273 -11.580 1.00 90.75 85 ALA A O 1
ATOM 668 N N . THR A 1 86 ? -9.865 -0.522 -10.021 1.00 90.62 86 THR A N 1
ATOM 669 C CA . THR A 1 86 ? -10.721 -1.224 -9.045 1.00 90.62 86 THR A CA 1
ATOM 670 C C . THR A 1 86 ? -11.681 -0.300 -8.291 1.00 90.62 86 THR A C 1
ATOM 672 O O . THR A 1 86 ? -12.559 -0.778 -7.572 1.00 90.62 86 THR A O 1
ATOM 675 N N . GLY A 1 87 ? -11.516 1.022 -8.411 1.00 90.94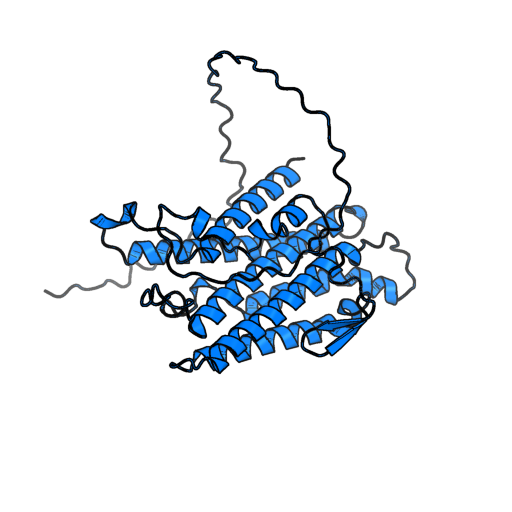 87 GLY A N 1
ATOM 676 C CA . GLY A 1 87 ? -12.301 2.009 -7.666 1.00 90.94 87 GLY A CA 1
ATOM 677 C C . GLY A 1 87 ? -11.947 2.096 -6.177 1.00 90.94 87 GLY A C 1
ATOM 678 O O . GLY A 1 87 ? -12.570 2.872 -5.457 1.00 90.94 87 GLY A O 1
ATOM 679 N N . VAL A 1 88 ? -10.937 1.350 -5.711 1.00 93.00 88 VAL A N 1
ATOM 680 C CA . VAL A 1 88 ? -10.451 1.410 -4.323 1.00 93.00 88 VAL A CA 1
ATOM 681 C C . VAL A 1 88 ? -9.935 2.810 -4.002 1.00 93.00 88 VAL A C 1
ATOM 683 O O . VAL A 1 88 ? -10.274 3.352 -2.956 1.00 93.00 88 VAL A O 1
ATOM 686 N N . PHE A 1 89 ? -9.174 3.430 -4.913 1.00 94.62 89 PHE A N 1
ATOM 687 C CA . PHE A 1 89 ? -8.674 4.790 -4.694 1.00 94.62 89 PHE A CA 1
ATOM 688 C C . PHE A 1 89 ? -9.799 5.824 -4.603 1.00 94.62 89 PHE A C 1
ATOM 690 O O . PHE A 1 89 ? -9.803 6.667 -3.710 1.00 94.62 89 PHE A O 1
ATOM 697 N N . SER A 1 90 ? -10.787 5.713 -5.492 1.00 94.12 90 SER A N 1
ATOM 698 C CA . SER A 1 90 ? -11.958 6.587 -5.480 1.00 94.12 90 SER A CA 1
ATOM 699 C C . SER A 1 90 ? -12.735 6.466 -4.167 1.00 94.12 90 SER A C 1
ATOM 701 O O . SER A 1 90 ? -13.073 7.491 -3.588 1.00 94.12 90 SER A O 1
ATOM 703 N N . ALA A 1 91 ? -12.941 5.249 -3.654 1.00 92.62 91 ALA A N 1
ATOM 704 C CA . ALA A 1 91 ? -13.618 5.036 -2.376 1.00 92.62 91 ALA A CA 1
ATOM 705 C C . ALA A 1 91 ? -12.903 5.744 -1.211 1.00 92.62 91 ALA A C 1
ATOM 707 O O . ALA A 1 91 ? -13.559 6.376 -0.392 1.00 92.62 91 ALA A O 1
ATOM 708 N N . ILE A 1 92 ? -11.565 5.708 -1.173 1.00 91.50 92 ILE A N 1
ATOM 709 C CA . ILE A 1 92 ? -10.773 6.394 -0.135 1.00 91.50 92 ILE A CA 1
ATOM 710 C C . ILE A 1 92 ? -10.992 7.909 -0.187 1.00 91.50 92 ILE A C 1
ATOM 712 O O . ILE A 1 92 ? -11.240 8.517 0.847 1.00 91.50 92 ILE A O 1
ATOM 716 N N . LEU A 1 93 ? -10.927 8.512 -1.379 1.00 91.81 93 LEU A N 1
ATOM 717 C CA . LEU A 1 93 ? -11.111 9.960 -1.550 1.00 91.81 93 LEU A CA 1
ATOM 718 C C . LEU A 1 93 ? -12.527 10.441 -1.194 1.00 91.81 93 LEU A C 1
ATOM 720 O O . LEU A 1 93 ? -12.717 11.618 -0.912 1.00 91.81 93 LEU A O 1
ATOM 724 N N . HIS A 1 94 ? -13.521 9.552 -1.230 1.00 91.00 94 HIS A N 1
ATOM 725 C CA . HIS A 1 94 ? -14.910 9.862 -0.875 1.00 91.00 94 HIS A CA 1
ATOM 726 C C . HIS A 1 94 ? -15.293 9.363 0.525 1.00 91.00 94 HIS A C 1
ATOM 728 O O . HIS A 1 94 ? -16.475 9.366 0.862 1.00 91.00 94 HIS A O 1
ATOM 734 N N . HIS A 1 95 ? -14.322 8.928 1.337 1.00 87.56 95 HIS A N 1
ATOM 735 C CA . HIS A 1 95 ? -14.561 8.396 2.685 1.00 87.56 95 HIS A CA 1
ATOM 736 C C . HIS A 1 95 ? -15.518 7.194 2.720 1.00 87.56 95 HIS A C 1
ATOM 738 O O . HIS A 1 95 ? -16.213 6.948 3.705 1.00 87.56 95 HIS A O 1
ATOM 744 N N . GLU A 1 96 ? -15.560 6.418 1.639 1.00 90.81 96 GLU A N 1
ATOM 745 C CA . GLU A 1 96 ? -16.322 5.178 1.548 1.00 90.81 96 GLU A CA 1
ATOM 746 C C . GLU A 1 96 ? -15.491 3.984 2.026 1.00 90.81 96 GLU A C 1
ATOM 748 O O . GLU A 1 96 ? -14.258 4.016 2.064 1.00 90.81 96 GLU A O 1
ATOM 753 N N . ASN A 1 97 ? -16.160 2.868 2.328 1.00 89.38 97 ASN A N 1
ATOM 754 C CA . ASN A 1 97 ? -15.459 1.617 2.585 1.00 89.38 97 ASN A CA 1
ATOM 755 C C . ASN A 1 97 ? -14.720 1.164 1.305 1.00 89.38 97 ASN A C 1
ATOM 757 O O . ASN A 1 97 ? -15.381 0.892 0.297 1.00 89.38 97 ASN A O 1
ATOM 761 N N . PRO A 1 98 ? -13.380 1.019 1.319 1.00 90.00 98 PRO A N 1
ATOM 762 C CA . PRO A 1 98 ? -12.627 0.597 0.138 1.00 90.00 98 PRO A CA 1
ATOM 763 C C . PRO A 1 98 ? -12.872 -0.868 -0.249 1.00 90.00 98 PRO A C 1
ATOM 765 O O . PRO A 1 98 ? -12.666 -1.231 -1.404 1.00 90.00 98 PRO A O 1
ATOM 768 N N . TYR A 1 99 ? -13.344 -1.701 0.682 1.00 91.75 99 TYR A N 1
ATOM 769 C CA . TYR A 1 99 ? -13.607 -3.128 0.481 1.00 91.75 99 TYR A CA 1
ATOM 770 C C . TYR A 1 99 ? -14.969 -3.509 1.077 1.00 91.75 99 TYR A C 1
ATOM 772 O O . TYR A 1 99 ? -15.030 -4.228 2.087 1.00 91.75 99 TYR A O 1
ATOM 780 N N . PRO A 1 100 ? -16.074 -3.008 0.494 1.00 85.44 100 PRO A N 1
ATOM 781 C CA . PRO A 1 100 ? -17.407 -3.369 0.946 1.00 85.44 100 PRO A CA 1
ATOM 782 C C . PRO A 1 100 ? -17.659 -4.842 0.597 1.00 85.44 100 PRO A C 1
ATOM 784 O O . PRO A 1 100 ? -17.212 -5.331 -0.442 1.00 85.44 100 PRO A O 1
ATOM 787 N N . GLU A 1 101 ? -18.312 -5.558 1.511 1.00 85.25 101 GLU A N 1
ATOM 788 C CA . GLU A 1 101 ? -18.651 -6.993 1.427 1.00 85.25 101 GLU A CA 1
ATOM 789 C C . GLU A 1 101 ? -17.487 -7.990 1.286 1.00 85.25 101 GLU A C 1
ATOM 791 O O . GLU A 1 101 ? -17.657 -9.156 1.616 1.00 85.25 101 GLU A O 1
ATOM 796 N N . PHE A 1 102 ? -16.280 -7.573 0.892 1.00 88.12 102 PHE A N 1
ATOM 797 C CA . PHE A 1 102 ? -15.145 -8.486 0.703 1.00 88.12 102 PHE A CA 1
ATOM 798 C C . PHE A 1 102 ? -14.726 -9.209 1.997 1.00 88.12 102 PHE A C 1
ATOM 800 O O . PHE A 1 102 ? -14.228 -10.331 1.951 1.00 88.12 102 PHE A O 1
ATOM 807 N N . PHE A 1 103 ? -14.948 -8.577 3.153 1.00 89.94 103 PHE A N 1
ATOM 808 C CA . PHE A 1 103 ? -14.717 -9.153 4.482 1.00 89.94 103 PHE A CA 1
ATOM 809 C C . PHE A 1 103 ? -16.019 -9.266 5.295 1.00 89.94 103 PHE A C 1
ATOM 811 O O . PHE A 1 103 ? -16.005 -9.086 6.508 1.00 89.94 103 PHE A O 1
ATOM 818 N N . SER A 1 104 ? -17.161 -9.534 4.646 1.00 86.19 104 SER A N 1
ATOM 819 C CA . SER A 1 104 ? -18.450 -9.693 5.345 1.00 86.19 104 SER A CA 1
ATOM 820 C C . SER A 1 104 ? -18.516 -10.924 6.252 1.00 86.19 104 SER A C 1
ATOM 822 O O . SER A 1 104 ? -19.357 -10.988 7.149 1.00 86.19 104 SER A O 1
ATOM 824 N N . ASP A 1 105 ? -17.656 -11.914 6.014 1.00 89.56 105 ASP A N 1
ATOM 825 C CA . ASP A 1 105 ? -17.628 -13.147 6.792 1.00 89.56 105 ASP A CA 1
ATOM 826 C C . ASP A 1 105 ? -17.202 -12.886 8.243 1.00 89.56 105 ASP A C 1
ATOM 828 O O . ASP A 1 105 ? -16.297 -12.099 8.521 1.00 89.56 105 ASP A O 1
ATOM 832 N N . GLN A 1 106 ? -17.813 -13.605 9.193 1.00 91.06 106 GLN A N 1
ATOM 833 C CA . GLN A 1 106 ? -17.444 -13.515 10.615 1.00 91.06 106 GLN A CA 1
ATOM 834 C C . GLN A 1 106 ? -16.025 -14.025 10.891 1.00 91.06 106 GLN A C 1
ATOM 836 O O . GLN A 1 106 ? -15.397 -13.618 11.871 1.00 91.06 106 GLN A O 1
ATOM 841 N N . VAL A 1 107 ? -15.540 -14.937 10.046 1.00 94.25 107 VAL A N 1
ATOM 842 C CA . VAL A 1 107 ? -14.210 -15.529 10.137 1.00 94.25 107 VAL A CA 1
ATOM 843 C C . VAL A 1 107 ? -13.511 -15.362 8.801 1.00 94.25 107 VAL A C 1
ATOM 845 O O . VAL A 1 107 ? -13.977 -15.869 7.786 1.00 94.25 107 VAL A O 1
ATOM 848 N N . ILE A 1 108 ? -12.359 -14.709 8.828 1.00 94.69 108 ILE A N 1
ATOM 849 C CA . ILE A 1 108 ? -11.507 -14.484 7.662 1.00 94.69 108 ILE A CA 1
ATOM 850 C C . ILE A 1 108 ? -10.220 -15.291 7.780 1.00 94.69 108 ILE A C 1
ATOM 852 O O . ILE A 1 108 ? -9.814 -15.699 8.872 1.00 94.69 108 ILE A O 1
ATOM 856 N N . GLN A 1 109 ? -9.558 -15.510 6.646 1.00 95.31 109 GLN A N 1
ATOM 857 C CA . GLN A 1 109 ? -8.249 -16.146 6.606 1.00 95.31 109 GLN A CA 1
ATOM 858 C C . GLN A 1 109 ? -7.184 -15.143 6.167 1.00 95.31 109 GLN A C 1
ATOM 860 O O . GLN A 1 109 ? -7.200 -14.681 5.031 1.00 95.31 109 GLN A O 1
ATOM 865 N N . ILE A 1 110 ? -6.234 -14.846 7.054 1.00 95.75 110 ILE A N 1
ATOM 866 C CA . ILE A 1 110 ? -5.105 -13.948 6.781 1.00 95.75 110 ILE A CA 1
ATOM 867 C C . ILE A 1 110 ? -3.811 -14.706 7.060 1.00 95.75 110 ILE A C 1
ATOM 869 O O . ILE A 1 110 ? -3.653 -15.317 8.117 1.00 95.75 110 ILE A O 1
ATOM 873 N N . PHE A 1 111 ? -2.896 -14.724 6.085 1.00 95.31 111 PHE A N 1
ATOM 874 C CA . PHE A 1 111 ? -1.638 -15.487 6.147 1.00 95.31 111 PHE A CA 1
ATOM 875 C C . PHE A 1 111 ? -1.817 -16.972 6.537 1.00 95.31 111 PHE A C 1
ATOM 877 O O . PHE A 1 111 ? -0.933 -17.589 7.125 1.00 95.31 111 PHE A O 1
ATOM 884 N N . GLY A 1 112 ? -2.969 -17.565 6.207 1.00 91.06 112 GLY A N 1
ATOM 885 C CA . GLY A 1 112 ? -3.307 -18.951 6.537 1.00 91.06 112 GLY A CA 1
ATOM 886 C C . GLY A 1 112 ? -3.998 -19.150 7.893 1.00 91.06 112 GLY A C 1
ATOM 887 O O . GLY A 1 112 ? -4.603 -20.203 8.090 1.00 91.06 112 GLY A O 1
ATOM 888 N N . ALA A 1 113 ? -3.989 -18.156 8.786 1.00 93.31 113 ALA A N 1
ATOM 889 C CA . ALA A 1 113 ? -4.665 -18.210 10.082 1.00 93.31 113 ALA A CA 1
ATOM 890 C C . ALA A 1 113 ? -6.147 -17.823 9.959 1.00 93.31 113 ALA A C 1
ATOM 892 O O . ALA A 1 113 ? -6.472 -16.858 9.269 1.00 93.31 113 ALA A O 1
ATOM 893 N N . LYS A 1 114 ? -7.037 -18.559 10.638 1.00 95.50 114 LYS A N 1
ATOM 894 C CA . LYS A 1 114 ? -8.470 -18.235 10.740 1.00 95.50 114 LYS A CA 1
ATOM 895 C C . LYS A 1 114 ? -8.699 -17.288 11.915 1.00 95.50 114 LYS A C 1
ATOM 897 O O . LYS A 1 114 ? -8.323 -17.626 13.034 1.00 95.50 114 LYS A O 1
ATOM 902 N N . LEU A 1 115 ? -9.304 -16.133 11.662 1.00 95.44 115 LEU A N 1
ATOM 903 C CA . LEU A 1 115 ? -9.441 -15.042 12.627 1.00 95.44 115 LEU A CA 1
ATOM 904 C C . LEU A 1 115 ? -10.870 -14.503 12.621 1.00 95.44 115 LEU A C 1
ATOM 906 O O . LEU A 1 115 ? -11.492 -14.440 11.566 1.00 95.44 115 LEU A O 1
ATOM 910 N N . VAL A 1 116 ? -11.374 -14.081 13.782 1.00 93.94 116 VAL A N 1
ATOM 911 C CA . VAL A 1 116 ? -12.680 -13.411 13.886 1.00 93.94 116 VAL A CA 1
ATOM 912 C C . VAL A 1 116 ? -12.538 -11.971 13.401 1.00 93.94 116 VAL A C 1
ATOM 914 O O . VAL A 1 116 ? -11.791 -11.197 13.996 1.00 93.94 116 VAL A O 1
ATOM 917 N N . THR A 1 117 ? -13.255 -11.601 12.341 1.00 91.06 117 THR A N 1
ATOM 918 C CA . THR A 1 117 ? -13.056 -10.342 11.598 1.00 91.06 117 THR A CA 1
ATOM 919 C C . THR A 1 117 ? -13.076 -9.105 12.497 1.00 91.06 117 THR A C 1
ATOM 921 O O . THR A 1 117 ? -12.152 -8.294 12.445 1.00 91.06 117 THR A O 1
ATOM 924 N N . GLY A 1 118 ? -14.070 -9.001 13.385 1.00 87.00 118 GLY A N 1
ATOM 925 C CA . GLY A 1 118 ? -14.270 -7.825 14.240 1.00 87.00 118 GLY A CA 1
ATOM 926 C C . GLY A 1 118 ? -13.263 -7.655 15.385 1.00 87.00 118 GLY A C 1
ATOM 927 O O . GLY A 1 118 ? -13.158 -6.564 15.931 1.00 87.00 118 GLY A O 1
ATOM 928 N N . SER A 1 119 ? -12.498 -8.691 15.748 1.00 88.69 119 SER A N 1
ATOM 929 C CA . SER A 1 119 ? -11.523 -8.635 16.856 1.00 88.69 119 SER A CA 1
ATOM 930 C C . SER A 1 119 ? -10.099 -9.026 16.451 1.00 88.69 119 SER A C 1
ATOM 932 O O . SER A 1 119 ? -9.178 -8.975 17.271 1.00 88.69 119 SER A O 1
ATOM 934 N N . ALA A 1 120 ? -9.883 -9.375 15.179 1.00 92.12 120 ALA A N 1
ATOM 935 C CA . ALA A 1 120 ? -8.609 -9.884 14.688 1.00 92.12 120 ALA A CA 1
ATOM 936 C C . ALA A 1 120 ? -7.444 -8.914 14.935 1.00 92.12 120 ALA A C 1
ATOM 938 O O . ALA A 1 120 ? -6.404 -9.343 15.434 1.00 92.12 120 ALA A O 1
ATOM 939 N N . LEU A 1 121 ? -7.602 -7.612 14.657 1.00 91.88 121 LEU A N 1
ATOM 940 C CA . LEU A 1 121 ? -6.536 -6.645 14.946 1.00 91.88 121 LEU A CA 1
ATOM 941 C C . LEU A 1 121 ? -6.343 -6.398 16.438 1.00 91.88 121 LEU A C 1
ATOM 943 O O . LEU A 1 121 ? -5.209 -6.238 16.872 1.00 91.88 121 LEU A O 1
ATOM 947 N N . GLN A 1 122 ? -7.397 -6.420 17.250 1.00 89.31 122 GLN A N 1
ATOM 948 C CA . GLN A 1 122 ? -7.237 -6.206 18.689 1.00 89.31 122 GLN A CA 1
ATOM 949 C C . GLN A 1 122 ? -6.311 -7.256 19.320 1.00 89.31 122 GLN A C 1
ATOM 951 O O . GLN A 1 122 ? -5.437 -6.906 20.118 1.00 89.31 122 GLN A O 1
ATOM 956 N N . HIS A 1 123 ? -6.480 -8.523 18.930 1.00 90.56 123 HIS A N 1
ATOM 957 C CA . HIS A 1 123 ? -5.786 -9.652 19.550 1.00 90.56 123 HIS A CA 1
ATOM 958 C C . HIS A 1 123 ? -4.536 -10.126 18.803 1.00 90.56 123 HIS A C 1
ATOM 960 O O . HIS A 1 123 ? -3.669 -10.742 19.419 1.00 90.56 123 HIS A O 1
ATOM 966 N N . HIS A 1 124 ? -4.429 -9.874 17.495 1.00 94.56 124 HIS A N 1
ATOM 967 C CA . HIS A 1 124 ? -3.388 -10.481 16.658 1.00 94.56 124 HIS A CA 1
ATOM 968 C C . HIS A 1 124 ? -2.575 -9.480 15.836 1.00 94.56 124 HIS A C 1
ATOM 970 O O . HIS A 1 124 ? -1.820 -9.905 14.963 1.00 94.56 124 HIS A O 1
ATOM 976 N N . MET A 1 125 ? -2.680 -8.171 16.097 1.00 95.19 125 MET A N 1
ATOM 977 C CA . MET A 1 125 ? -1.954 -7.149 15.333 1.00 95.19 125 MET A CA 1
ATOM 978 C C . MET A 1 125 ? -0.446 -7.421 15.257 1.00 95.19 125 MET A C 1
ATOM 980 O O . MET A 1 125 ? 0.077 -7.507 14.147 1.00 95.19 125 MET A O 1
ATOM 984 N N . GLU A 1 126 ? 0.260 -7.614 16.381 1.00 95.69 126 GLU A N 1
ATOM 985 C CA . GLU A 1 126 ? 1.716 -7.829 16.327 1.00 95.69 126 GLU A CA 1
ATOM 986 C C . GLU A 1 126 ? 2.079 -9.095 15.537 1.00 95.69 126 GLU A C 1
ATOM 988 O O . GLU A 1 126 ? 3.019 -9.091 14.741 1.00 95.69 126 GLU A O 1
ATOM 993 N N . THR A 1 127 ? 1.314 -10.177 15.716 1.00 97.00 127 THR A N 1
ATOM 994 C CA . THR A 1 127 ? 1.520 -11.441 14.995 1.00 97.00 127 THR A CA 1
ATOM 995 C C . THR A 1 127 ? 1.281 -11.284 13.495 1.00 97.00 127 THR A C 1
ATOM 997 O O . THR A 1 127 ? 2.048 -11.817 12.695 1.00 97.00 127 THR A O 1
ATOM 1000 N N . LEU A 1 128 ? 0.251 -10.538 13.096 1.00 97.81 128 LEU A N 1
ATOM 1001 C CA . LEU A 1 128 ? -0.073 -10.284 11.694 1.00 97.81 128 LEU A CA 1
ATOM 1002 C C . LEU A 1 128 ? 1.000 -9.431 11.008 1.00 97.81 128 LEU A C 1
ATOM 1004 O O . LEU A 1 128 ? 1.447 -9.783 9.918 1.00 97.81 128 LEU A O 1
ATOM 1008 N N . PHE A 1 129 ? 1.485 -8.375 11.664 1.00 98.19 129 PHE A N 1
ATOM 1009 C CA . PHE A 1 129 ? 2.600 -7.572 11.152 1.00 98.19 129 PHE A CA 1
ATOM 1010 C C . PHE A 1 129 ? 3.916 -8.357 11.118 1.00 98.19 129 PHE A C 1
ATOM 1012 O O . PHE A 1 129 ? 4.707 -8.214 10.185 1.00 98.19 129 PHE A O 1
ATOM 1019 N N . PHE A 1 130 ? 4.151 -9.239 12.089 1.00 97.56 130 PHE A N 1
ATOM 1020 C CA . PHE A 1 130 ? 5.283 -10.159 12.043 1.00 97.56 130 PHE A CA 1
ATOM 1021 C C . PHE A 1 130 ? 5.188 -11.116 10.844 1.00 97.56 130 PHE A C 1
ATOM 1023 O O . PHE A 1 130 ? 6.160 -11.271 10.107 1.00 97.56 130 PHE A O 1
ATOM 1030 N N . MET A 1 131 ? 4.013 -11.698 10.596 1.00 97.81 131 MET A N 1
ATOM 1031 C CA . MET A 1 131 ? 3.760 -12.564 9.440 1.00 97.81 131 MET A CA 1
ATOM 1032 C C . MET A 1 131 ? 3.932 -11.816 8.116 1.00 97.81 131 MET A C 1
ATOM 1034 O O . MET A 1 131 ? 4.530 -12.368 7.192 1.00 97.81 131 MET A O 1
ATOM 1038 N N . LEU A 1 132 ? 3.487 -10.559 8.028 1.00 98.06 132 LEU A N 1
ATOM 1039 C CA . LEU A 1 132 ? 3.744 -9.690 6.878 1.00 98.06 132 LEU A CA 1
ATOM 1040 C C . LEU A 1 132 ? 5.251 -9.566 6.610 1.00 98.06 132 LEU A C 1
ATOM 1042 O O . LEU A 1 132 ? 5.700 -9.876 5.507 1.00 98.06 132 LEU A O 1
ATOM 1046 N N . ARG A 1 133 ? 6.044 -9.190 7.623 1.00 97.44 133 ARG A N 1
ATOM 1047 C CA . ARG A 1 133 ? 7.509 -9.072 7.494 1.00 97.44 133 ARG A CA 1
ATOM 1048 C C . ARG A 1 133 ? 8.158 -10.391 7.075 1.00 97.44 133 ARG A C 1
ATOM 1050 O O . ARG A 1 133 ? 9.042 -10.397 6.225 1.00 97.44 133 ARG A O 1
ATOM 1057 N N . GLN A 1 134 ? 7.674 -11.524 7.589 1.00 96.31 134 GLN A N 1
ATOM 1058 C CA . GLN A 1 134 ? 8.134 -12.840 7.139 1.00 96.31 134 GLN A CA 1
ATOM 1059 C C . GLN A 1 134 ? 7.833 -13.106 5.656 1.00 96.31 134 GLN A C 1
ATOM 1061 O O . GLN A 1 134 ? 8.629 -13.766 4.993 1.00 96.31 134 GLN A O 1
ATOM 1066 N N . HIS A 1 135 ? 6.700 -12.640 5.125 1.00 95.12 135 HIS A N 1
ATOM 1067 C CA . HIS A 1 135 ? 6.372 -12.801 3.704 1.00 95.12 135 HIS A CA 1
ATOM 1068 C C . HIS A 1 135 ? 7.241 -11.910 2.812 1.00 95.12 135 HIS A C 1
ATOM 1070 O O . HIS A 1 135 ? 7.691 -12.383 1.769 1.00 95.12 135 HIS A O 1
ATOM 1076 N N . VAL A 1 136 ? 7.545 -10.683 3.248 1.00 94.75 136 VAL A N 1
ATOM 1077 C CA . VAL A 1 136 ? 8.519 -9.811 2.570 1.00 94.75 136 VAL A CA 1
ATOM 1078 C C . VAL A 1 136 ? 9.894 -10.481 2.539 1.00 94.75 136 VAL A C 1
ATOM 1080 O O . VAL A 1 136 ? 10.444 -10.690 1.464 1.00 94.75 136 VAL A O 1
ATOM 1083 N N . PHE A 1 137 ? 10.390 -10.949 3.687 1.00 92.75 137 PHE A N 1
ATOM 1084 C CA . PHE A 1 137 ? 11.697 -11.608 3.784 1.00 92.75 137 PHE A CA 1
ATOM 1085 C C . PHE A 1 137 ? 11.797 -12.891 2.936 1.00 92.75 137 PHE A C 1
ATOM 1087 O O . PHE A 1 137 ? 12.839 -13.199 2.358 1.00 92.75 137 PHE A O 1
ATOM 1094 N N . LYS A 1 138 ? 10.706 -13.661 2.817 1.00 92.00 138 LYS A N 1
ATOM 1095 C CA . LYS A 1 138 ? 10.650 -14.815 1.900 1.00 92.00 138 LYS A CA 1
ATOM 1096 C C . LYS A 1 138 ? 10.841 -14.386 0.446 1.00 92.00 138 LYS A C 1
ATOM 1098 O O . LYS A 1 138 ? 11.574 -15.051 -0.279 1.00 92.00 138 LYS A O 1
ATOM 1103 N N . LEU A 1 139 ? 10.206 -13.287 0.038 1.00 90.38 139 LEU A N 1
ATOM 1104 C CA . LEU A 1 139 ? 10.336 -12.758 -1.317 1.00 90.38 139 LEU A CA 1
ATOM 1105 C C . LEU A 1 139 ? 11.745 -12.208 -1.585 1.00 90.38 139 LEU A C 1
ATOM 1107 O O . LEU A 1 139 ? 12.286 -12.426 -2.665 1.00 90.38 139 LEU A O 1
ATOM 1111 N N . GLU A 1 140 ? 12.359 -11.549 -0.602 1.00 87.94 140 GLU A N 1
ATOM 1112 C CA . GLU A 1 140 ? 13.749 -11.076 -0.684 1.00 87.94 140 GLU A CA 1
ATOM 1113 C C . GLU A 1 140 ? 14.737 -12.224 -0.910 1.00 87.94 140 GLU A C 1
ATOM 1115 O O . GLU A 1 140 ? 15.580 -12.150 -1.805 1.00 87.94 140 GLU A O 1
ATOM 1120 N N . ASN A 1 141 ? 14.597 -13.319 -0.155 1.00 84.00 141 ASN A N 1
ATOM 1121 C CA . ASN A 1 141 ? 15.452 -14.499 -0.312 1.00 84.00 141 ASN A CA 1
ATOM 1122 C C . ASN A 1 141 ? 15.262 -15.185 -1.671 1.00 84.00 141 ASN A C 1
ATOM 1124 O O . ASN A 1 141 ? 16.235 -15.642 -2.273 1.00 84.00 141 ASN A O 1
ATOM 1128 N N . ASP A 1 142 ? 14.031 -15.210 -2.185 1.00 75.12 142 ASP A N 1
ATOM 1129 C CA . ASP A 1 142 ? 13.739 -15.691 -3.538 1.00 75.12 142 ASP A CA 1
ATOM 1130 C C . ASP A 1 142 ? 14.346 -14.778 -4.620 1.00 75.12 142 ASP A C 1
ATOM 1132 O O . ASP A 1 142 ? 14.760 -15.254 -5.678 1.00 75.12 142 ASP A O 1
ATOM 1136 N N . GLY A 1 143 ? 14.468 -13.476 -4.332 1.00 59.47 143 GLY A N 1
ATOM 1137 C CA . GLY A 1 143 ? 15.112 -12.447 -5.157 1.00 59.47 143 GLY A CA 1
ATOM 1138 C C . GLY A 1 143 ? 16.588 -12.694 -5.475 1.00 59.47 143 GLY A C 1
ATOM 1139 O O . GLY A 1 143 ? 17.091 -12.171 -6.470 1.00 59.47 143 GLY A O 1
ATOM 1140 N N . SER A 1 144 ? 17.268 -13.514 -4.670 1.00 56.91 144 SER A N 1
ATOM 1141 C CA . SER A 1 144 ? 18.678 -13.886 -4.848 1.00 56.91 144 SER A CA 1
ATOM 1142 C C . SER A 1 144 ? 18.894 -14.937 -5.954 1.00 56.91 144 SER A C 1
ATOM 1144 O O . SER A 1 144 ? 20.006 -15.106 -6.459 1.00 56.91 144 SER A O 1
ATOM 1146 N N . ILE A 1 145 ? 17.835 -15.638 -6.380 1.00 53.34 145 ILE A N 1
ATOM 1147 C CA . ILE A 1 145 ? 17.925 -16.721 -7.367 1.00 53.34 145 ILE A CA 1
ATOM 1148 C C . ILE A 1 145 ? 17.737 -16.148 -8.781 1.00 53.34 145 ILE A C 1
ATOM 1150 O O . ILE A 1 145 ? 16.677 -15.647 -9.151 1.00 53.34 145 ILE A O 1
ATOM 1154 N N . THR A 1 146 ? 18.789 -16.226 -9.600 1.00 53.59 146 THR A N 1
ATOM 1155 C CA . THR A 1 146 ? 18.907 -15.564 -10.915 1.00 53.59 146 THR A CA 1
ATOM 1156 C C . THR A 1 146 ? 18.091 -16.195 -12.048 1.00 53.59 146 THR A C 1
ATOM 1158 O O . THR A 1 146 ? 18.015 -15.615 -13.131 1.00 53.59 146 THR A O 1
ATOM 1161 N N . THR A 1 147 ? 17.458 -17.352 -11.837 1.00 54.25 147 THR A N 1
ATOM 1162 C CA . THR A 1 147 ? 16.623 -18.015 -12.852 1.00 54.25 147 THR A CA 1
ATOM 1163 C C . THR A 1 147 ? 15.249 -18.346 -12.279 1.00 54.25 147 THR A C 1
ATOM 1165 O O . THR A 1 147 ? 15.126 -19.104 -11.322 1.00 54.25 147 THR A O 1
ATOM 1168 N N . LEU A 1 148 ? 14.201 -17.748 -12.851 1.00 61.47 148 LEU A N 1
ATOM 1169 C CA . LEU A 1 148 ? 12.828 -18.054 -12.464 1.00 61.47 148 LEU A CA 1
ATOM 1170 C C . LEU A 1 148 ? 12.292 -19.232 -13.273 1.00 61.47 148 LEU A C 1
ATOM 1172 O O . LEU A 1 148 ? 12.170 -19.143 -14.496 1.00 61.47 148 LEU A O 1
ATOM 1176 N N . THR A 1 149 ? 11.910 -20.300 -12.577 1.00 72.12 149 THR A N 1
ATOM 1177 C CA . THR A 1 149 ? 10.923 -21.258 -13.085 1.00 72.12 149 THR A CA 1
ATOM 1178 C C . THR A 1 149 ? 9.513 -20.674 -12.927 1.00 72.12 149 THR A C 1
ATOM 1180 O O . THR A 1 149 ? 9.308 -19.722 -12.164 1.00 72.12 149 THR A O 1
ATOM 1183 N N . ASP A 1 150 ? 8.527 -21.242 -13.628 1.00 74.56 150 ASP A N 1
ATOM 1184 C CA . ASP A 1 150 ? 7.120 -20.820 -13.516 1.00 74.56 150 ASP A CA 1
ATOM 1185 C C . ASP A 1 150 ? 6.612 -20.907 -12.066 1.00 74.56 150 ASP A C 1
ATOM 1187 O O . ASP A 1 150 ? 5.869 -20.034 -11.613 1.00 74.56 150 ASP A O 1
ATOM 1191 N N . ASP A 1 151 ? 7.120 -21.879 -11.305 1.00 80.00 151 ASP A N 1
ATOM 1192 C CA . ASP A 1 151 ? 6.817 -22.061 -9.885 1.00 80.00 151 ASP A CA 1
ATOM 1193 C C . ASP A 1 151 ? 7.294 -20.884 -9.020 1.00 80.00 151 ASP A C 1
ATOM 1195 O O . ASP A 1 151 ? 6.593 -20.464 -8.098 1.00 80.00 151 ASP A O 1
ATOM 1199 N N . VAL A 1 152 ? 8.473 -20.311 -9.307 1.00 81.44 152 VAL A N 1
ATOM 1200 C CA . VAL A 1 152 ? 9.003 -19.186 -8.514 1.00 81.44 152 VAL A CA 1
ATOM 1201 C C . VAL A 1 152 ? 8.216 -17.910 -8.799 1.00 81.44 152 VAL A C 1
ATOM 1203 O O . VAL A 1 152 ? 7.871 -17.187 -7.865 1.00 81.44 152 VAL A O 1
ATOM 1206 N N . HIS A 1 153 ? 7.873 -17.645 -10.064 1.00 84.50 153 HIS A N 1
ATOM 1207 C CA . HIS A 1 153 ? 7.018 -16.507 -10.413 1.00 84.50 153 HIS A CA 1
ATOM 1208 C C . HIS A 1 153 ? 5.646 -16.608 -9.728 1.00 84.50 153 HIS A C 1
ATOM 1210 O O . HIS A 1 153 ? 5.219 -15.663 -9.062 1.00 84.50 153 HIS A O 1
ATOM 1216 N N . SER A 1 154 ? 4.984 -17.769 -9.819 1.00 86.69 154 SER A N 1
ATOM 1217 C CA . SER A 1 154 ? 3.691 -18.000 -9.161 1.00 86.69 154 SER A CA 1
ATOM 1218 C C . SER A 1 154 ? 3.787 -17.800 -7.645 1.00 86.69 154 SER A C 1
ATOM 1220 O O . SER A 1 154 ? 2.919 -17.156 -7.052 1.00 86.69 154 SER A O 1
ATOM 1222 N N . ARG A 1 155 ? 4.865 -18.287 -7.017 1.00 88.88 155 ARG A N 1
ATOM 1223 C CA . ARG A 1 155 ? 5.112 -18.099 -5.585 1.00 88.88 155 ARG A CA 1
ATOM 1224 C C . ARG A 1 155 ? 5.287 -16.627 -5.218 1.00 88.88 155 ARG A C 1
ATOM 1226 O O . ARG A 1 155 ? 4.716 -16.191 -4.221 1.00 88.88 155 ARG A O 1
ATOM 1233 N N . CYS A 1 156 ? 6.021 -15.854 -6.017 1.00 90.38 156 CYS A N 1
ATOM 1234 C CA . CYS A 1 156 ? 6.207 -14.419 -5.791 1.00 90.38 156 CYS A CA 1
ATOM 1235 C C . CYS A 1 156 ? 4.882 -13.650 -5.879 1.00 90.38 156 CYS A C 1
ATOM 1237 O O . CYS A 1 156 ? 4.595 -12.804 -5.030 1.00 90.38 156 CYS A O 1
ATOM 1239 N N . VAL A 1 157 ? 4.054 -13.966 -6.880 1.00 90.12 157 VAL A N 1
ATOM 1240 C CA . VAL A 1 157 ? 2.707 -13.392 -7.025 1.00 90.12 157 VAL A CA 1
ATOM 1241 C C . VAL A 1 157 ? 1.841 -13.729 -5.812 1.00 90.12 157 VAL A C 1
ATOM 1243 O O . VAL A 1 157 ? 1.195 -12.844 -5.258 1.00 90.12 157 VAL A O 1
ATOM 1246 N N . GLU A 1 158 ? 1.861 -14.980 -5.353 1.00 92.75 158 GLU A N 1
ATOM 1247 C CA . GLU A 1 158 ? 1.076 -15.411 -4.194 1.00 92.75 158 GLU A CA 1
ATOM 1248 C C . GLU A 1 158 ? 1.521 -14.728 -2.892 1.00 92.75 158 GLU A C 1
ATOM 1250 O O . GLU A 1 158 ? 0.687 -14.316 -2.085 1.00 92.75 158 GLU A O 1
ATOM 1255 N N . LEU A 1 159 ? 2.831 -14.553 -2.686 1.00 94.25 159 LEU A N 1
ATOM 1256 C CA . LEU A 1 159 ? 3.356 -13.793 -1.547 1.00 94.25 159 LEU A CA 1
ATOM 1257 C C . LEU A 1 159 ? 2.839 -12.350 -1.564 1.00 94.25 159 LEU A C 1
ATOM 1259 O O . LEU A 1 159 ? 2.336 -11.877 -0.545 1.00 94.25 159 LEU A O 1
ATOM 1263 N N . ARG A 1 160 ? 2.898 -11.681 -2.722 1.00 94.62 160 ARG A N 1
ATOM 1264 C 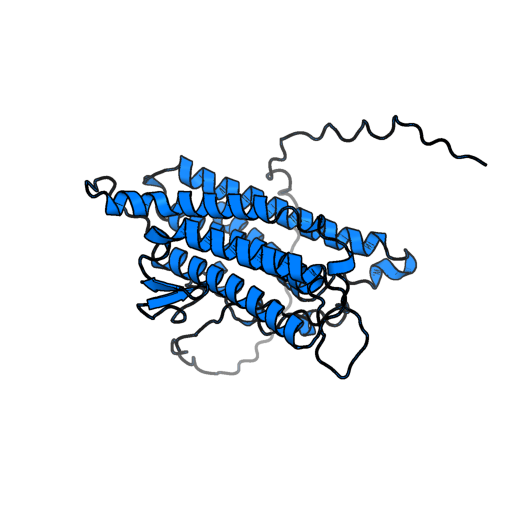CA . ARG A 1 160 ? 2.373 -10.318 -2.886 1.00 94.62 160 ARG A CA 1
ATOM 1265 C C . ARG A 1 160 ? 0.878 -10.242 -2.603 1.00 94.62 160 ARG A C 1
ATOM 1267 O O . ARG A 1 160 ? 0.458 -9.400 -1.818 1.00 94.62 160 ARG A O 1
ATOM 1274 N N . ARG A 1 161 ? 0.085 -11.168 -3.149 1.00 94.44 161 ARG A N 1
ATOM 1275 C CA . ARG A 1 161 ? -1.366 -11.238 -2.907 1.00 94.44 161 ARG A CA 1
ATOM 1276 C C . ARG A 1 161 ? -1.710 -11.361 -1.431 1.00 94.44 161 ARG A C 1
ATOM 1278 O O . ARG A 1 161 ? -2.604 -10.662 -0.967 1.00 94.44 161 ARG A O 1
ATOM 1285 N N . LYS A 1 162 ? -0.986 -12.194 -0.678 1.00 96.12 162 LYS A N 1
ATOM 1286 C CA . LYS A 1 162 ? -1.186 -12.323 0.776 1.00 96.12 162 LYS A CA 1
ATOM 1287 C C . LYS A 1 162 ? -0.905 -11.015 1.512 1.00 96.12 162 LYS A C 1
ATOM 1289 O O . LYS A 1 162 ? -1.656 -10.654 2.415 1.00 96.12 162 LYS A O 1
ATOM 1294 N N . CYS A 1 163 ? 0.140 -10.293 1.112 1.00 97.06 163 CYS A N 1
ATOM 1295 C CA . CYS A 1 163 ? 0.444 -8.973 1.655 1.00 97.06 163 CYS A CA 1
ATOM 1296 C C . CYS A 1 163 ? -0.656 -7.948 1.321 1.00 97.06 163 CYS A C 1
ATOM 1298 O O . CYS A 1 163 ? -1.149 -7.273 2.225 1.00 97.06 163 CYS A O 1
ATOM 1300 N N . SER A 1 164 ? -1.101 -7.881 0.062 1.00 94.88 164 SER A N 1
ATOM 1301 C CA . SER A 1 164 ? -2.192 -6.992 -0.366 1.00 94.88 164 SER A CA 1
ATOM 1302 C C . SER A 1 164 ? -3.514 -7.325 0.328 1.00 94.88 164 SER A C 1
ATOM 1304 O O . SER A 1 164 ? -4.230 -6.424 0.755 1.00 94.88 164 SER A O 1
ATOM 1306 N N . GLN A 1 165 ? -3.829 -8.610 0.512 1.00 95.44 165 GLN A N 1
ATOM 1307 C CA . GLN A 1 165 ? -5.018 -9.056 1.239 1.00 95.44 165 GLN A CA 1
ATOM 1308 C C . GLN A 1 165 ? -4.986 -8.607 2.704 1.00 95.44 165 GLN A C 1
ATOM 1310 O O . GLN A 1 165 ? -6.007 -8.162 3.226 1.00 95.44 165 GLN A O 1
ATOM 1315 N N . PHE A 1 166 ? -3.827 -8.689 3.365 1.00 97.38 166 PHE A N 1
ATOM 1316 C CA . PHE A 1 166 ? -3.679 -8.185 4.728 1.00 97.38 166 PHE A CA 1
ATOM 1317 C C . PHE A 1 166 ? -3.930 -6.674 4.809 1.00 97.38 166 PHE A C 1
ATOM 1319 O O . PHE A 1 166 ? -4.677 -6.233 5.678 1.00 97.38 166 PHE A O 1
ATOM 1326 N N . PHE A 1 167 ? -3.390 -5.878 3.885 1.00 96.19 167 PHE A N 1
ATOM 1327 C CA . PHE A 1 167 ? -3.638 -4.432 3.865 1.00 96.19 167 PHE A CA 1
ATOM 1328 C C . PHE A 1 167 ? -5.067 -4.050 3.474 1.00 96.19 167 PHE A C 1
ATOM 1330 O O . PHE A 1 167 ? -5.613 -3.073 3.992 1.00 96.19 167 PHE A O 1
ATOM 1337 N N . ALA A 1 168 ? -5.705 -4.836 2.609 1.00 95.31 168 ALA A N 1
ATOM 1338 C CA . ALA A 1 168 ? -7.124 -4.681 2.336 1.00 95.31 168 ALA A CA 1
ATOM 1339 C C . ALA A 1 168 ? -7.955 -4.926 3.601 1.00 95.31 168 ALA A C 1
ATOM 1341 O O . ALA A 1 168 ? -8.859 -4.148 3.908 1.00 95.31 168 ALA A O 1
ATOM 1342 N N . PHE A 1 169 ? -7.592 -5.951 4.379 1.00 95.69 169 PHE A N 1
ATOM 1343 C CA . PHE A 1 169 ? -8.198 -6.204 5.680 1.00 95.69 169 PHE A CA 1
ATOM 1344 C C . PHE A 1 169 ? -7.943 -5.052 6.661 1.00 95.69 169 PHE A C 1
ATOM 1346 O O . PHE A 1 169 ? -8.889 -4.610 7.304 1.00 95.69 169 PHE A O 1
ATOM 1353 N N . LEU A 1 170 ? -6.718 -4.513 6.736 1.00 95.50 170 LEU A N 1
ATOM 1354 C CA . LEU A 1 170 ? -6.422 -3.330 7.556 1.00 95.50 170 LEU A CA 1
ATOM 1355 C C . LEU A 1 170 ? -7.319 -2.151 7.179 1.00 95.50 170 LEU A C 1
ATOM 1357 O O . LEU A 1 170 ? -7.932 -1.554 8.053 1.00 95.50 170 LEU A O 1
ATOM 1361 N N . SER A 1 171 ? -7.450 -1.852 5.888 1.00 94.12 171 SER A N 1
ATOM 1362 C CA . SER A 1 171 ? -8.284 -0.744 5.410 1.00 94.12 171 SER A CA 1
ATOM 1363 C C . SER A 1 171 ? -9.759 -0.945 5.761 1.00 94.12 171 SER A C 1
ATOM 1365 O O . SER A 1 171 ? -10.409 -0.028 6.259 1.00 94.12 171 SER A O 1
ATOM 1367 N N . HIS A 1 172 ? -10.281 -2.156 5.547 1.00 92.62 172 HIS A N 1
ATOM 1368 C CA . HIS A 1 172 ? -11.647 -2.519 5.920 1.00 92.62 172 HIS A CA 1
ATOM 1369 C C . HIS A 1 172 ? -11.870 -2.398 7.432 1.00 92.62 172 HIS A C 1
ATOM 1371 O O . HIS A 1 172 ? -12.847 -1.794 7.871 1.00 92.62 172 HIS A O 1
ATOM 1377 N N . PHE A 1 173 ? -10.954 -2.950 8.232 1.00 92.00 173 PHE A N 1
ATOM 1378 C CA . PHE A 1 173 ? -11.040 -2.917 9.686 1.00 92.00 173 PHE A CA 1
ATOM 1379 C C . PHE A 1 173 ? -10.976 -1.480 10.203 1.00 92.00 173 PHE A C 1
ATOM 1381 O O . PHE A 1 173 ? -11.809 -1.090 11.015 1.00 92.00 173 PHE A O 1
ATOM 1388 N N . THR A 1 174 ? -10.031 -0.674 9.714 1.00 91.50 174 THR A N 1
ATOM 1389 C CA . THR A 1 174 ? -9.911 0.737 10.092 1.00 91.50 174 THR A CA 1
ATOM 1390 C C . THR A 1 174 ? -11.189 1.496 9.753 1.00 91.50 174 THR A C 1
ATOM 1392 O O . THR A 1 174 ? -11.710 2.230 10.583 1.00 91.50 174 THR A O 1
ATOM 1395 N N . HIS A 1 175 ? -11.757 1.275 8.568 1.00 89.56 175 HIS A N 1
ATOM 1396 C CA . HIS A 1 175 ? -12.977 1.967 8.174 1.00 89.56 175 HIS A CA 1
ATOM 1397 C C . HIS A 1 175 ? -14.204 1.570 9.025 1.00 89.56 175 HIS A C 1
ATOM 1399 O O . HIS A 1 175 ? -14.992 2.441 9.390 1.00 89.56 175 HIS A O 1
ATOM 1405 N N . ASN A 1 176 ? -14.364 0.281 9.352 1.00 86.56 176 ASN A N 1
ATOM 1406 C CA . ASN A 1 176 ? -15.576 -0.250 9.994 1.00 86.56 176 ASN A CA 1
ATOM 1407 C C . ASN A 1 176 ? -15.516 -0.345 11.526 1.00 86.56 176 ASN A C 1
ATOM 1409 O O . ASN A 1 176 ? -16.552 -0.272 12.183 1.00 86.56 176 ASN A O 1
ATOM 1413 N N . HIS A 1 177 ? -14.335 -0.581 12.097 1.00 81.12 177 HIS A N 1
ATOM 1414 C CA . HIS A 1 177 ? -14.173 -0.976 13.503 1.00 81.12 177 HIS A CA 1
ATOM 1415 C C . HIS A 1 177 ? -13.309 -0.018 14.314 1.00 81.12 177 HIS A C 1
ATOM 1417 O O . HIS A 1 177 ? -13.352 -0.052 15.543 1.00 81.12 177 HIS A O 1
ATOM 1423 N N . LEU A 1 178 ? -12.557 0.867 13.660 1.00 80.44 178 LEU A N 1
ATOM 1424 C CA . LEU A 1 178 ? -11.859 1.960 14.331 1.00 80.44 178 LEU A CA 1
ATOM 1425 C C . LEU A 1 178 ? -12.857 3.100 14.584 1.00 80.44 178 LEU A C 1
ATOM 1427 O O . LEU A 1 178 ? -12.722 4.210 14.082 1.00 80.44 178 LEU A O 1
ATOM 1431 N N . THR A 1 179 ? -13.925 2.795 15.325 1.00 65.25 179 THR A N 1
ATOM 1432 C CA . THR A 1 179 ? -14.852 3.803 15.836 1.00 65.25 179 THR A CA 1
ATOM 1433 C C . THR A 1 179 ? -14.143 4.603 16.916 1.00 65.25 179 THR A C 1
ATOM 1435 O O . THR A 1 179 ? -13.602 4.016 17.857 1.00 65.25 179 THR A O 1
ATOM 1438 N N . ALA A 1 180 ? -14.182 5.929 16.824 1.00 56.22 180 ALA A N 1
ATOM 1439 C CA . ALA A 1 180 ? -13.852 6.785 17.951 1.00 56.22 180 ALA A CA 1
ATOM 1440 C C . ALA A 1 180 ? -14.897 6.541 19.047 1.00 56.22 180 ALA A C 1
ATOM 1442 O O . ALA A 1 180 ? -16.029 7.020 18.986 1.00 56.22 180 ALA A O 1
ATOM 1443 N N . VAL A 1 181 ? -14.561 5.696 20.017 1.00 51.44 181 VAL A N 1
ATOM 1444 C CA . VAL A 1 181 ? -15.437 5.438 21.159 1.00 51.44 181 VAL A CA 1
ATOM 1445 C C . VAL A 1 181 ? -15.589 6.771 21.906 1.00 51.44 181 VAL A C 1
ATOM 1447 O O . VAL A 1 181 ? -14.604 7.368 22.311 1.00 51.44 181 VAL A O 1
ATOM 1450 N N . GLN A 1 182 ? -16.806 7.293 22.048 1.00 50.59 182 GLN A N 1
ATOM 1451 C CA . GLN A 1 182 ? -17.037 8.601 22.687 1.00 50.59 182 GLN A CA 1
ATOM 1452 C C . GLN A 1 182 ? -16.974 8.550 24.225 1.00 50.59 182 GLN A C 1
ATOM 1454 O O . GLN A 1 182 ? -16.917 9.589 24.877 1.00 50.59 182 GLN A O 1
ATOM 1459 N N . ASP A 1 183 ? -16.947 7.358 24.827 1.00 49.12 183 ASP A N 1
ATOM 1460 C CA . ASP A 1 183 ? -17.050 7.211 26.278 1.00 49.12 183 ASP A CA 1
ATOM 1461 C C . ASP A 1 183 ? -15.684 7.110 26.969 1.00 49.12 183 ASP A C 1
ATOM 1463 O O . ASP A 1 183 ? -15.162 6.028 27.254 1.00 49.12 183 ASP A O 1
ATOM 1467 N N . ALA A 1 184 ? -15.138 8.274 27.329 1.00 47.88 184 ALA A N 1
ATOM 1468 C CA . ALA A 1 184 ? -14.007 8.417 28.254 1.00 47.88 184 ALA A CA 1
ATOM 1469 C C . ALA A 1 184 ? -14.279 7.823 29.658 1.00 47.88 184 ALA A C 1
ATOM 1471 O O . ALA A 1 184 ? -13.354 7.650 30.449 1.00 47.88 184 ALA A O 1
ATOM 1472 N N . ASN A 1 185 ? -15.534 7.466 29.960 1.00 51.44 185 ASN A N 1
ATOM 1473 C CA . ASN A 1 185 ? -15.959 6.866 31.227 1.00 51.44 185 ASN A CA 1
ATOM 1474 C C . ASN A 1 185 ? -15.955 5.333 31.234 1.00 51.44 185 ASN A C 1
ATOM 1476 O O . ASN A 1 185 ? -16.472 4.715 32.168 1.00 51.44 185 ASN A O 1
ATOM 1480 N N . ALA A 1 186 ? -15.374 4.694 30.220 1.00 50.75 186 ALA A N 1
ATOM 1481 C CA . ALA A 1 186 ? -15.302 3.248 30.162 1.00 50.75 186 ALA A CA 1
ATOM 1482 C C . ALA A 1 186 ? -14.395 2.671 31.266 1.00 50.75 186 ALA A C 1
ATOM 1484 O O . ALA A 1 186 ? -13.212 2.401 31.070 1.00 50.75 186 ALA A O 1
ATOM 1485 N N . SER A 1 187 ? -15.000 2.346 32.407 1.00 55.62 187 SER A N 1
ATOM 1486 C CA . SER A 1 187 ? -14.489 1.440 33.447 1.00 55.62 187 SER A CA 1
ATOM 1487 C C . SER A 1 187 ? -14.225 0.008 32.942 1.00 55.62 187 SER A C 1
ATOM 1489 O O . SER A 1 187 ? -13.917 -0.890 33.724 1.00 55.62 187 SER A O 1
ATOM 1491 N N . ASN A 1 188 ? -14.337 -0.219 31.629 1.00 64.88 188 ASN A N 1
ATOM 1492 C CA . ASN A 1 188 ? -14.191 -1.497 30.967 1.00 64.88 188 ASN A CA 1
ATOM 1493 C C . ASN A 1 188 ? -12.858 -1.551 30.206 1.00 64.88 188 ASN A C 1
ATOM 1495 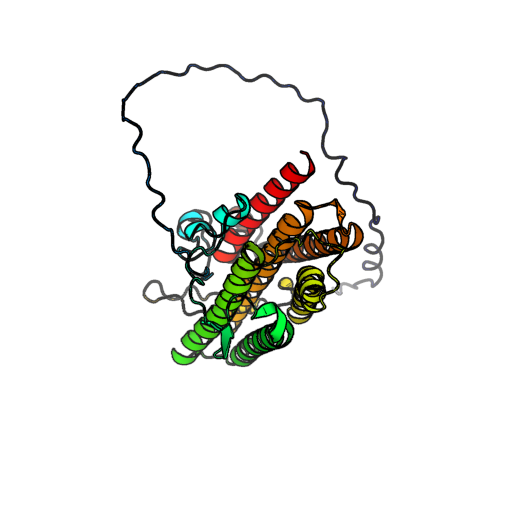O O . ASN A 1 188 ? -12.663 -0.859 29.204 1.00 64.88 188 ASN A O 1
ATOM 1499 N N . THR A 1 189 ? -11.949 -2.410 30.670 1.00 67.06 189 THR A N 1
ATOM 1500 C CA . THR A 1 189 ? -10.621 -2.655 30.084 1.00 67.06 189 THR A CA 1
ATOM 1501 C C . THR A 1 189 ? -10.671 -2.894 28.572 1.00 67.06 189 THR A C 1
ATOM 1503 O O . THR A 1 189 ? -9.785 -2.438 27.854 1.00 67.06 189 THR A O 1
ATOM 1506 N N . HIS A 1 190 ? -11.732 -3.539 28.076 1.00 66.44 190 HIS A N 1
ATOM 1507 C CA . HIS A 1 190 ? -11.902 -3.842 26.655 1.00 66.44 190 HIS A CA 1
ATOM 1508 C C . HIS A 1 190 ? -12.057 -2.583 25.788 1.00 66.44 190 HIS A C 1
ATOM 1510 O O . HIS A 1 190 ? -11.451 -2.482 24.724 1.00 66.44 190 HIS A O 1
ATOM 1516 N N . LEU A 1 191 ? -12.801 -1.582 26.267 1.00 68.56 191 LEU A N 1
ATOM 1517 C CA . LEU A 1 191 ? -12.958 -0.311 25.558 1.00 68.56 191 LEU A CA 1
ATOM 1518 C C . LEU A 1 191 ? -11.637 0.467 25.544 1.00 68.56 191 LEU A C 1
ATOM 1520 O O . LEU A 1 191 ? -11.271 1.032 24.517 1.00 68.56 191 LEU A O 1
ATOM 1524 N N . ARG A 1 192 ? -10.860 0.417 26.638 1.00 68.25 192 ARG A N 1
ATOM 1525 C CA . ARG A 1 192 ? -9.528 1.044 26.708 1.00 68.25 192 ARG A CA 1
ATOM 1526 C C . ARG A 1 192 ? -8.549 0.477 25.676 1.00 68.25 192 ARG A C 1
ATOM 1528 O O . ARG A 1 192 ? -7.741 1.225 25.132 1.00 68.25 192 ARG A O 1
ATOM 1535 N N . GLU A 1 193 ? -8.606 -0.824 25.402 1.00 71.38 193 GLU A N 1
ATOM 1536 C CA . GLU A 1 193 ? -7.787 -1.441 24.352 1.00 71.38 193 GLU A CA 1
ATOM 1537 C C . GLU A 1 193 ? -8.188 -0.973 22.948 1.00 71.38 193 GLU A C 1
ATOM 1539 O O . GLU A 1 193 ? -7.307 -0.701 22.132 1.00 71.38 193 GLU A O 1
ATOM 1544 N N . LEU A 1 194 ? -9.489 -0.812 22.687 1.00 74.25 194 LEU A N 1
ATOM 1545 C CA . LEU A 1 194 ? -9.998 -0.279 21.419 1.00 74.25 194 LEU A CA 1
ATOM 1546 C C . LEU A 1 194 ? -9.587 1.188 21.210 1.00 74.25 194 LEU A C 1
ATOM 1548 O O . LEU A 1 194 ? -9.165 1.555 20.118 1.00 74.25 194 LEU A O 1
ATOM 1552 N N . PHE A 1 195 ? -9.583 2.001 22.271 1.00 76.38 195 PHE A N 1
ATOM 1553 C CA . PHE A 1 195 ? -9.082 3.384 22.244 1.00 76.38 195 PHE A CA 1
ATOM 1554 C C . PHE A 1 195 ? -7.597 3.514 21.885 1.00 76.38 195 PHE A C 1
ATOM 1556 O O . PHE A 1 195 ? -7.162 4.542 21.366 1.00 76.38 195 PHE A O 1
ATOM 1563 N N . LEU A 1 196 ? -6.788 2.507 22.217 1.00 83.19 196 LEU A N 1
ATOM 1564 C CA . LEU A 1 196 ? -5.352 2.492 21.927 1.00 83.19 196 LEU A CA 1
ATOM 1565 C C . LEU A 1 196 ? -5.041 1.908 20.547 1.00 83.19 196 LEU A C 1
ATOM 1567 O O . LEU A 1 196 ? -3.900 1.994 20.092 1.00 83.19 196 LEU A O 1
ATOM 1571 N N . LEU A 1 197 ? -6.033 1.311 19.885 1.00 87.31 197 LEU A N 1
ATOM 1572 C CA . LEU A 1 197 ? -5.855 0.624 18.616 1.00 87.31 197 LEU A CA 1
ATOM 1573 C C . LEU A 1 197 ? -5.321 1.527 17.490 1.00 87.31 197 LEU A C 1
ATOM 1575 O O . LEU A 1 197 ? -4.398 1.073 16.816 1.00 87.31 197 LEU A O 1
ATOM 1579 N N . PRO A 1 198 ? -5.790 2.784 17.314 1.00 88.75 198 PRO A N 1
ATOM 1580 C CA . PRO A 1 198 ? -5.227 3.697 16.318 1.00 88.75 198 PRO A CA 1
ATOM 1581 C C . PRO A 1 198 ? -3.726 3.909 16.523 1.00 88.75 198 PRO A C 1
ATOM 1583 O O . PRO A 1 198 ? -2.939 3.646 15.624 1.00 88.75 198 PRO A O 1
ATOM 1586 N N . SER A 1 199 ? -3.309 4.272 17.740 1.00 88.75 199 SER A N 1
ATOM 1587 C CA . SER A 1 199 ? -1.899 4.520 18.064 1.00 88.75 199 SER A CA 1
ATOM 1588 C C . SER A 1 199 ? -1.034 3.262 17.923 1.00 88.75 199 SER A C 1
ATOM 1590 O O . SER A 1 199 ? 0.089 3.335 17.427 1.00 88.75 199 SER A O 1
ATOM 1592 N N . ARG A 1 200 ? -1.546 2.087 18.325 1.00 91.62 200 ARG A N 1
ATOM 1593 C CA . ARG A 1 200 ? -0.847 0.804 18.127 1.00 91.62 200 ARG A CA 1
ATOM 1594 C C . ARG A 1 200 ? -0.670 0.490 16.644 1.00 91.62 200 ARG A C 1
ATOM 1596 O O . ARG A 1 200 ? 0.413 0.063 16.251 1.00 91.62 200 ARG A O 1
ATOM 1603 N N . LEU A 1 201 ? -1.708 0.712 15.839 1.00 94.31 201 LEU A N 1
ATOM 1604 C CA . LEU A 1 201 ? -1.663 0.479 14.401 1.00 94.31 201 LEU A CA 1
ATOM 1605 C C . LEU A 1 201 ? -0.693 1.447 13.716 1.00 94.31 201 LEU A C 1
ATOM 1607 O O . LEU A 1 201 ? 0.152 0.991 12.955 1.00 94.31 201 LEU A O 1
ATOM 1611 N N . THR A 1 202 ? -0.739 2.740 14.046 1.00 94.25 202 THR A N 1
ATOM 1612 C CA . THR A 1 202 ? 0.220 3.746 13.560 1.00 94.25 202 THR A CA 1
ATOM 1613 C C . THR A 1 202 ? 1.656 3.330 13.859 1.00 94.25 202 THR A C 1
ATOM 1615 O O . THR A 1 202 ? 2.482 3.306 12.951 1.00 94.25 202 THR A O 1
ATOM 1618 N N . LYS A 1 203 ? 1.941 2.887 15.089 1.00 95.00 203 LYS A N 1
ATOM 1619 C CA . LYS A 1 203 ? 3.270 2.384 15.454 1.00 95.00 203 LYS A CA 1
ATOM 1620 C C . LYS A 1 203 ? 3.684 1.149 14.642 1.00 95.00 203 LYS A C 1
ATOM 1622 O O . LYS A 1 203 ? 4.817 1.067 14.186 1.00 95.00 203 LYS A O 1
ATOM 1627 N N . GLN A 1 204 ? 2.782 0.186 14.435 1.00 97.19 204 GLN A N 1
ATOM 1628 C CA . GLN A 1 204 ? 3.086 -0.990 13.608 1.00 97.19 204 GLN A CA 1
ATOM 1629 C C . GLN A 1 204 ? 3.351 -0.629 12.147 1.00 97.19 204 GLN A C 1
ATOM 1631 O O . GLN A 1 204 ? 4.183 -1.270 11.503 1.00 97.19 204 GLN A O 1
ATOM 1636 N N . LEU A 1 205 ? 2.662 0.393 11.631 1.00 96.88 205 LEU A N 1
ATOM 1637 C CA . LEU A 1 205 ? 2.980 0.959 10.332 1.00 96.88 205 LEU A CA 1
ATOM 1638 C C . LEU A 1 205 ? 4.394 1.533 10.389 1.00 96.88 205 LEU A C 1
ATOM 1640 O O . LEU A 1 205 ? 5.231 1.035 9.659 1.00 96.88 205 LEU A O 1
ATOM 1644 N N . GLU A 1 206 ? 4.727 2.466 11.286 1.00 94.81 206 GLU A N 1
ATOM 1645 C CA . GLU A 1 206 ? 6.092 3.014 11.454 1.00 94.81 206 GLU A CA 1
ATOM 1646 C C . GLU A 1 206 ? 7.198 1.949 11.496 1.00 94.81 206 GLU A C 1
ATOM 1648 O O . GLU A 1 206 ? 8.166 2.048 10.738 1.00 94.81 206 GLU A O 1
ATOM 1653 N N . ASP A 1 207 ? 7.015 0.898 12.296 1.00 96.06 207 ASP A N 1
ATOM 1654 C CA . ASP A 1 207 ? 7.936 -0.239 12.369 1.00 96.06 207 ASP A CA 1
ATOM 1655 C C . ASP A 1 207 ? 8.075 -0.958 11.011 1.00 96.06 207 ASP A C 1
ATOM 1657 O O . ASP A 1 207 ? 9.161 -1.420 10.650 1.00 96.06 207 ASP A O 1
ATOM 1661 N N . LEU A 1 208 ? 6.994 -1.048 10.227 1.00 96.00 208 LEU A N 1
ATOM 1662 C CA . LEU A 1 208 ? 7.021 -1.583 8.866 1.00 96.00 208 LEU A CA 1
ATOM 1663 C C . LEU A 1 208 ? 7.828 -0.696 7.907 1.00 96.00 208 LEU A C 1
ATOM 1665 O O . LEU A 1 208 ? 8.610 -1.253 7.142 1.00 96.00 208 LEU A O 1
ATOM 1669 N N . SER A 1 209 ? 7.706 0.638 7.930 1.00 93.31 209 SER A N 1
ATOM 1670 C CA . SER A 1 209 ? 8.567 1.486 7.075 1.00 93.31 209 SER A CA 1
ATOM 1671 C C . SER A 1 209 ? 10.035 1.335 7.426 1.00 93.31 209 SER A C 1
ATOM 1673 O O . SER A 1 209 ? 10.858 1.253 6.517 1.00 93.31 209 SER A O 1
ATOM 1675 N N . LEU A 1 210 ? 10.369 1.266 8.717 1.00 93.56 210 LEU A N 1
ATOM 1676 C CA . LEU A 1 210 ? 11.751 1.052 9.143 1.00 93.56 210 LEU A CA 1
ATOM 1677 C C . LEU A 1 210 ? 12.283 -0.290 8.635 1.00 93.56 210 LEU A C 1
ATOM 1679 O O . LEU A 1 210 ? 13.412 -0.359 8.160 1.00 93.56 210 LEU A O 1
ATOM 1683 N N . PHE A 1 211 ? 11.457 -1.335 8.694 1.00 95.25 211 PHE A N 1
ATOM 1684 C CA . PHE A 1 211 ? 11.793 -2.649 8.156 1.00 95.25 211 PHE A CA 1
ATOM 1685 C C . PHE A 1 211 ? 11.979 -2.641 6.629 1.00 95.25 211 PHE A C 1
ATOM 1687 O O . PHE A 1 211 ? 12.936 -3.231 6.140 1.00 95.25 211 PHE A O 1
ATOM 1694 N N . LEU A 1 212 ? 11.092 -1.979 5.879 1.00 93.75 212 LEU A N 1
ATOM 1695 C CA . LEU A 1 212 ? 11.166 -1.918 4.413 1.00 93.75 212 LEU A CA 1
ATOM 1696 C C . LEU A 1 212 ? 12.320 -1.042 3.904 1.00 93.75 212 LEU A C 1
ATOM 1698 O O . LEU A 1 212 ? 12.783 -1.234 2.779 1.00 93.75 212 LEU A O 1
ATOM 1702 N N . GLY A 1 213 ? 12.761 -0.062 4.694 1.00 92.69 213 GLY A N 1
ATOM 1703 C CA . GLY A 1 213 ? 13.771 0.907 4.284 1.00 92.69 213 GLY A CA 1
ATOM 1704 C C . GLY A 1 213 ? 13.313 1.809 3.131 1.00 92.69 213 GLY A C 1
ATOM 1705 O O . GLY A 1 213 ? 12.122 2.007 2.886 1.00 92.69 213 GLY A O 1
ATOM 1706 N N . ARG A 1 214 ? 14.284 2.397 2.423 1.00 90.38 214 ARG A N 1
ATOM 1707 C CA . ARG A 1 214 ? 14.039 3.302 1.289 1.00 90.38 214 ARG A CA 1
ATOM 1708 C C . ARG A 1 214 ? 13.837 2.511 0.005 1.00 90.38 214 ARG A C 1
ATOM 1710 O O . ARG A 1 214 ? 14.697 1.711 -0.362 1.00 90.38 214 ARG A O 1
ATOM 1717 N N . LEU A 1 215 ? 12.780 2.801 -0.748 1.00 90.06 215 LEU A N 1
ATOM 1718 C CA . LEU A 1 215 ? 12.555 2.183 -2.058 1.00 90.06 215 LEU A CA 1
ATOM 1719 C C . LEU A 1 215 ? 13.702 2.497 -3.037 1.00 90.06 215 LEU A C 1
ATOM 1721 O O . LEU A 1 215 ? 14.122 1.627 -3.794 1.00 90.06 215 LEU A O 1
ATOM 1725 N N . SER A 1 216 ? 14.256 3.712 -2.975 1.00 86.88 216 SER A N 1
ATOM 1726 C CA . SER A 1 216 ? 15.414 4.134 -3.781 1.00 86.88 216 SER A CA 1
ATOM 1727 C C . SER A 1 216 ? 16.717 3.394 -3.445 1.00 86.88 216 SER A C 1
ATOM 1729 O O . SER A 1 216 ? 17.656 3.435 -4.237 1.00 86.88 216 SER A O 1
ATOM 1731 N N . SER A 1 217 ? 16.780 2.692 -2.305 1.00 88.38 217 SER A N 1
ATOM 1732 C CA . SER A 1 217 ? 17.945 1.884 -1.917 1.00 88.38 217 SER A CA 1
ATOM 1733 C C . SER A 1 217 ? 17.949 0.483 -2.538 1.00 88.38 217 SER A C 1
ATOM 1735 O O . SER A 1 217 ? 18.966 -0.211 -2.487 1.00 88.38 217 SER A O 1
ATOM 1737 N N . LEU A 1 218 ? 16.837 0.065 -3.157 1.00 86.62 218 LEU A N 1
ATOM 1738 C CA . LEU A 1 218 ? 16.760 -1.220 -3.842 1.00 86.62 218 LEU A CA 1
ATOM 1739 C C . LEU A 1 218 ? 17.699 -1.257 -5.064 1.00 86.62 218 LEU A C 1
ATOM 1741 O O . LEU A 1 218 ? 17.841 -0.259 -5.778 1.00 86.62 218 LEU A O 1
ATOM 1745 N N . PRO A 1 219 ? 18.311 -2.417 -5.373 1.00 84.62 219 PRO A N 1
ATOM 1746 C CA . PRO A 1 219 ? 19.145 -2.573 -6.557 1.00 84.62 219 PRO A CA 1
ATOM 1747 C C . PRO A 1 219 ? 18.422 -2.141 -7.835 1.00 84.62 219 PRO A C 1
ATOM 1749 O O . PRO A 1 219 ? 17.341 -2.631 -8.152 1.00 84.62 219 PRO A O 1
ATOM 1752 N N . THR A 1 220 ? 19.058 -1.292 -8.646 1.00 78.88 220 THR A N 1
ATOM 1753 C CA . THR A 1 220 ? 18.457 -0.807 -9.909 1.00 78.88 220 THR A CA 1
ATOM 1754 C C . THR A 1 220 ? 18.132 -1.929 -10.908 1.00 78.88 220 THR A C 1
ATOM 1756 O O . THR A 1 220 ? 17.324 -1.746 -11.818 1.00 78.88 220 THR A O 1
ATOM 1759 N N . SER A 1 221 ? 18.727 -3.117 -10.748 1.00 74.62 221 SER A N 1
ATOM 1760 C CA . SER A 1 221 ? 18.361 -4.329 -11.491 1.00 74.62 221 SER A CA 1
ATOM 1761 C C . SER A 1 221 ? 16.919 -4.776 -11.238 1.00 74.62 221 SER A C 1
ATOM 1763 O O . SER A 1 221 ? 16.325 -5.370 -12.131 1.00 74.62 221 SER A O 1
ATOM 1765 N N . PHE A 1 222 ? 16.339 -4.454 -10.081 1.00 79.06 222 PHE A N 1
ATOM 1766 C CA . PHE A 1 222 ? 14.969 -4.817 -9.709 1.00 79.06 222 PHE A CA 1
ATOM 1767 C C . PHE A 1 222 ? 13.915 -3.976 -10.432 1.00 79.06 222 PHE A C 1
ATOM 1769 O O . PHE A 1 222 ? 12.740 -4.317 -10.429 1.00 79.06 222 PHE A O 1
ATOM 1776 N N . MET A 1 223 ? 14.327 -2.904 -11.104 1.00 73.44 223 MET A N 1
ATOM 1777 C CA . MET A 1 223 ? 13.438 -2.070 -11.913 1.00 73.44 223 MET A CA 1
ATOM 1778 C C . MET A 1 223 ? 13.442 -2.471 -13.393 1.00 73.44 223 MET A C 1
ATOM 1780 O O . MET A 1 223 ? 12.613 -1.995 -14.167 1.00 73.44 223 MET A O 1
ATOM 1784 N N . ARG A 1 224 ? 14.376 -3.335 -13.818 1.00 67.69 224 ARG A N 1
ATOM 1785 C CA . ARG A 1 224 ? 14.486 -3.751 -15.219 1.00 67.69 224 ARG A CA 1
ATOM 1786 C C . ARG A 1 224 ? 13.507 -4.878 -15.516 1.00 67.69 224 ARG A C 1
ATOM 1788 O O . ARG A 1 224 ? 13.651 -5.993 -15.025 1.00 67.69 224 ARG A O 1
ATOM 1795 N N . THR A 1 225 ? 12.545 -4.590 -16.384 1.00 62.31 225 THR A N 1
ATOM 1796 C CA . THR A 1 225 ? 11.749 -5.616 -17.060 1.00 62.31 225 THR A CA 1
ATOM 1797 C C . THR A 1 225 ? 12.397 -5.894 -18.414 1.00 62.31 225 THR A C 1
ATOM 1799 O O . THR A 1 225 ? 12.711 -4.963 -19.153 1.00 62.31 225 THR A O 1
ATOM 1802 N N . ASN A 1 226 ? 12.690 -7.160 -18.723 1.00 50.62 226 ASN A N 1
ATOM 1803 C CA . ASN A 1 226 ? 13.280 -7.505 -20.016 1.00 50.62 226 ASN A CA 1
ATOM 1804 C C . ASN A 1 226 ? 12.217 -7.313 -21.113 1.00 50.62 226 ASN A C 1
ATOM 1806 O O . ASN A 1 226 ? 11.190 -7.990 -21.060 1.00 50.62 226 ASN A O 1
ATOM 1810 N N . PRO A 1 227 ? 12.449 -6.470 -22.135 1.00 47.88 227 PRO A N 1
ATOM 1811 C CA . PRO A 1 227 ? 11.473 -6.201 -23.200 1.00 47.88 227 PRO A CA 1
ATOM 1812 C C . PRO A 1 227 ? 11.331 -7.350 -24.224 1.00 47.88 227 PRO A C 1
ATOM 1814 O O . PRO A 1 227 ? 10.785 -7.173 -25.309 1.00 47.88 227 PRO A O 1
ATOM 1817 N N . GLY A 1 228 ? 11.839 -8.542 -23.913 1.00 42.88 228 GLY A N 1
ATOM 1818 C CA . GLY A 1 228 ? 12.076 -9.612 -24.876 1.00 42.88 228 GLY A CA 1
ATOM 1819 C C . GLY A 1 228 ? 11.004 -10.697 -24.932 1.00 42.88 228 GLY A C 1
ATOM 1820 O O . GLY A 1 228 ? 11.366 -11.855 -24.799 1.00 42.88 228 GLY A O 1
ATOM 1821 N N . SER A 1 229 ? 9.723 -10.367 -25.125 1.00 36.97 229 SER A N 1
ATOM 1822 C CA . SER A 1 229 ? 8.795 -11.215 -25.903 1.00 36.97 229 SER A CA 1
ATOM 1823 C C . SER A 1 229 ? 7.412 -10.572 -25.991 1.00 36.97 229 SER A C 1
ATOM 1825 O O . SER A 1 229 ? 6.661 -10.556 -25.023 1.00 36.97 229 SER A O 1
ATOM 1827 N N . THR A 1 230 ? 7.022 -10.129 -27.179 1.00 44.59 230 THR A N 1
ATOM 1828 C CA . THR A 1 230 ? 5.666 -9.659 -27.515 1.00 44.59 230 THR A CA 1
ATOM 1829 C C . THR A 1 230 ? 4.613 -10.780 -27.575 1.00 44.59 230 THR A C 1
ATOM 1831 O O . THR A 1 230 ? 3.468 -10.520 -27.926 1.00 44.59 230 THR A O 1
ATOM 1834 N N . ILE A 1 231 ? 4.984 -12.027 -27.255 1.00 45.84 231 ILE A N 1
ATOM 1835 C CA . ILE A 1 231 ? 4.158 -13.230 -27.474 1.00 45.84 231 ILE A CA 1
ATOM 1836 C C . ILE A 1 231 ? 3.801 -13.948 -26.152 1.00 45.84 231 ILE A C 1
ATOM 1838 O O . ILE A 1 231 ? 2.893 -14.772 -26.132 1.00 45.84 231 ILE A O 1
ATOM 1842 N N . ALA A 1 232 ? 4.448 -13.616 -25.027 1.00 48.75 232 ALA A N 1
ATOM 1843 C CA . ALA A 1 232 ? 4.201 -14.248 -23.725 1.00 48.75 232 ALA A CA 1
ATOM 1844 C C . ALA A 1 232 ? 3.975 -13.200 -22.617 1.00 48.75 232 ALA A C 1
ATOM 1846 O O . ALA A 1 232 ? 4.519 -12.097 -22.715 1.00 48.75 232 ALA A O 1
ATOM 1847 N N . PRO A 1 233 ? 3.194 -13.516 -21.562 1.00 57.94 233 PRO A N 1
ATOM 1848 C CA . PRO A 1 233 ? 3.023 -12.623 -20.418 1.00 57.94 233 PRO A CA 1
ATOM 1849 C C . PRO A 1 233 ? 4.384 -12.261 -19.808 1.00 57.94 233 PRO A C 1
ATOM 1851 O O . PRO A 1 233 ? 5.259 -13.120 -19.680 1.00 57.94 233 PRO A O 1
ATOM 1854 N N . VAL A 1 234 ? 4.562 -10.986 -19.443 1.00 62.91 234 VAL A N 1
ATOM 1855 C CA . VAL A 1 234 ? 5.822 -10.462 -18.899 1.00 62.91 234 VAL A CA 1
ATOM 1856 C C . VAL A 1 234 ? 6.173 -11.210 -17.614 1.00 62.91 234 VAL A C 1
ATOM 1858 O O . VAL A 1 234 ? 5.515 -11.061 -16.585 1.00 62.91 234 VAL A O 1
ATOM 1861 N N . ARG A 1 235 ? 7.230 -12.023 -17.667 1.00 68.50 235 ARG A N 1
ATOM 1862 C CA . ARG A 1 235 ? 7.750 -12.741 -16.500 1.00 68.50 235 ARG A CA 1
ATOM 1863 C C . ARG A 1 235 ? 8.658 -11.808 -15.711 1.00 68.50 235 ARG A C 1
ATOM 1865 O O . ARG A 1 235 ? 9.781 -11.517 -16.122 1.00 68.50 235 ARG A O 1
ATOM 1872 N N . LEU A 1 236 ? 8.151 -11.316 -14.587 1.00 75.38 236 LEU A N 1
ATOM 1873 C CA . LEU A 1 236 ? 8.897 -10.446 -13.681 1.00 75.38 236 LEU A CA 1
ATOM 1874 C C . LEU A 1 236 ? 9.876 -11.280 -12.860 1.00 75.38 236 LEU A C 1
ATOM 1876 O O . LEU A 1 236 ? 9.490 -12.333 -12.363 1.00 75.38 236 LEU A O 1
ATOM 1880 N N . THR A 1 237 ? 11.110 -10.798 -12.690 1.00 81.94 237 THR A N 1
ATOM 1881 C CA . THR A 1 237 ? 12.085 -11.412 -11.774 1.00 81.94 237 THR A CA 1
ATOM 1882 C C . THR A 1 237 ? 11.602 -11.309 -10.322 1.00 81.94 237 THR A C 1
ATOM 1884 O O . THR A 1 237 ? 10.790 -10.442 -9.997 1.00 81.94 237 THR A O 1
ATOM 1887 N N . ALA A 1 238 ? 12.111 -12.153 -9.420 1.00 85.44 238 ALA A N 1
ATOM 1888 C CA . ALA A 1 238 ? 11.771 -12.050 -7.997 1.00 85.44 238 ALA A CA 1
ATOM 1889 C C . ALA A 1 238 ? 12.171 -10.680 -7.408 1.00 85.44 238 ALA A C 1
ATOM 1891 O O . ALA A 1 238 ? 11.405 -10.095 -6.646 1.00 85.44 238 ALA A O 1
ATOM 1892 N N . GLY A 1 239 ? 13.287 -10.095 -7.862 1.00 86.81 239 GLY A N 1
ATOM 1893 C CA . GLY A 1 239 ? 13.654 -8.712 -7.536 1.00 86.81 239 GLY A CA 1
ATOM 1894 C C . GLY A 1 239 ? 12.630 -7.678 -8.022 1.00 86.81 239 GLY A C 1
ATOM 1895 O O . GLY A 1 239 ? 12.269 -6.771 -7.279 1.00 86.81 239 GLY A O 1
ATOM 1896 N N . VAL A 1 240 ? 12.084 -7.842 -9.233 1.00 87.56 240 VAL A N 1
ATOM 1897 C CA . VAL A 1 240 ? 11.004 -6.971 -9.729 1.00 87.56 240 VAL A CA 1
ATOM 1898 C C . VAL A 1 240 ? 9.721 -7.162 -8.917 1.00 87.56 240 VAL A C 1
ATOM 1900 O O . VAL A 1 240 ? 9.038 -6.183 -8.623 1.00 87.56 240 VAL A O 1
ATOM 1903 N N . HIS A 1 241 ? 9.388 -8.384 -8.497 1.00 89.88 241 HIS A N 1
ATOM 1904 C CA . HIS A 1 241 ? 8.271 -8.609 -7.577 1.00 89.88 241 HIS A CA 1
ATOM 1905 C C . HIS A 1 241 ? 8.481 -7.930 -6.226 1.00 89.88 241 HIS A C 1
ATOM 1907 O O . HIS A 1 241 ? 7.542 -7.325 -5.717 1.00 89.88 241 HIS A O 1
ATOM 1913 N N . LEU A 1 242 ? 9.693 -7.995 -5.672 1.00 91.75 242 LEU A N 1
ATOM 1914 C CA . LEU A 1 242 ? 10.035 -7.306 -4.435 1.00 91.75 242 LEU A CA 1
ATOM 1915 C C . LEU A 1 242 ? 9.870 -5.792 -4.588 1.00 91.75 242 LEU A C 1
ATOM 1917 O O . LEU A 1 242 ? 9.192 -5.176 -3.776 1.00 91.75 242 LEU A O 1
ATOM 1921 N N . PHE A 1 243 ? 10.386 -5.201 -5.666 1.00 92.44 243 PHE A N 1
ATOM 1922 C CA . PHE A 1 243 ? 10.192 -3.777 -5.948 1.00 92.44 243 PHE A CA 1
ATOM 1923 C C . PHE A 1 243 ? 8.705 -3.381 -5.947 1.00 92.44 243 PHE A C 1
ATOM 1925 O O . PHE A 1 243 ? 8.319 -2.420 -5.281 1.00 92.44 243 PHE A O 1
ATOM 1932 N N . HIS A 1 244 ? 7.848 -4.151 -6.625 1.00 92.88 244 HIS A N 1
ATOM 1933 C CA . HIS A 1 244 ? 6.411 -3.867 -6.633 1.00 92.88 244 HIS A CA 1
ATOM 1934 C C . HIS A 1 244 ? 5.748 -4.119 -5.276 1.00 92.88 244 HIS A C 1
ATOM 1936 O O . HIS A 1 244 ? 4.845 -3.372 -4.914 1.00 92.88 244 HIS A O 1
ATOM 1942 N N . LEU A 1 245 ? 6.214 -5.098 -4.495 1.00 94.75 245 LEU A N 1
ATOM 1943 C CA . LEU A 1 245 ? 5.742 -5.283 -3.126 1.00 94.75 245 LEU A CA 1
ATOM 1944 C C . LEU A 1 245 ? 6.068 -4.056 -2.265 1.00 94.75 245 LEU A C 1
ATOM 1946 O O . LEU A 1 245 ? 5.200 -3.582 -1.543 1.00 94.75 245 LEU A O 1
ATOM 1950 N N . HIS A 1 246 ? 7.275 -3.491 -2.365 1.00 94.44 246 HIS A N 1
ATOM 1951 C CA . HIS A 1 246 ? 7.614 -2.265 -1.633 1.00 94.44 246 HIS A CA 1
ATOM 1952 C C . HIS A 1 246 ? 6.701 -1.101 -2.032 1.00 94.44 246 HIS A C 1
ATOM 1954 O O . HIS A 1 246 ? 6.242 -0.373 -1.154 1.00 94.44 246 HIS A O 1
ATOM 1960 N N . LEU A 1 247 ? 6.401 -0.940 -3.324 1.00 94.62 247 LEU A N 1
ATOM 1961 C CA . LEU A 1 247 ? 5.436 0.058 -3.796 1.00 94.62 247 LEU A CA 1
ATOM 1962 C C . LEU A 1 247 ? 4.044 -0.149 -3.175 1.00 94.62 247 LEU A C 1
ATOM 1964 O O . LEU A 1 247 ? 3.467 0.792 -2.633 1.00 94.62 247 LEU A O 1
ATOM 1968 N N . GLU A 1 248 ? 3.529 -1.380 -3.224 1.00 94.62 248 GLU A N 1
ATOM 1969 C CA . GLU A 1 248 ? 2.215 -1.749 -2.681 1.00 94.62 248 GLU A CA 1
ATOM 1970 C C . GLU A 1 248 ? 2.130 -1.490 -1.175 1.00 94.62 248 GLU A C 1
ATOM 1972 O O . GLU A 1 248 ? 1.157 -0.899 -0.712 1.00 94.62 248 GLU A O 1
ATOM 1977 N N . LEU A 1 249 ? 3.153 -1.891 -0.418 1.00 95.88 249 LEU A N 1
ATOM 1978 C CA . LEU A 1 249 ? 3.1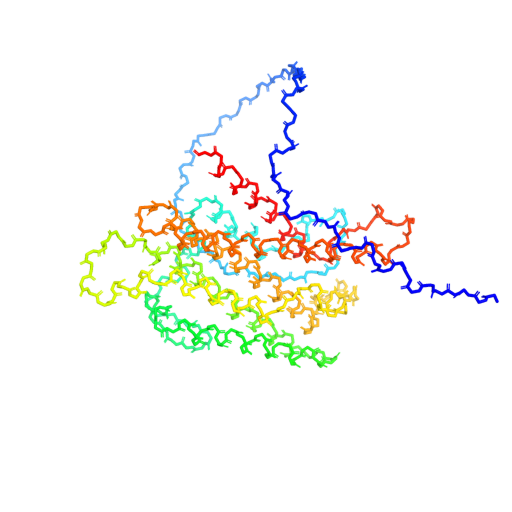80 -1.755 1.037 1.00 95.88 249 LEU A CA 1
ATOM 1979 C C . LEU A 1 249 ? 3.326 -0.303 1.493 1.00 95.88 249 LEU A C 1
ATOM 1981 O O . LEU A 1 249 ? 2.625 0.108 2.416 1.00 95.88 249 LEU A O 1
ATOM 1985 N N . ASN A 1 250 ? 4.200 0.482 0.853 1.00 95.19 250 ASN A N 1
ATOM 1986 C CA . ASN A 1 250 ? 4.355 1.900 1.190 1.00 95.19 250 ASN A CA 1
ATOM 1987 C C . ASN A 1 250 ? 3.063 2.671 0.911 1.00 95.19 250 ASN A C 1
ATOM 1989 O O . ASN A 1 250 ? 2.600 3.427 1.766 1.00 95.19 250 ASN A O 1
ATOM 1993 N N . TRP A 1 251 ? 2.441 2.434 -0.247 1.00 95.50 251 TRP A N 1
ATOM 1994 C CA . TRP A 1 251 ?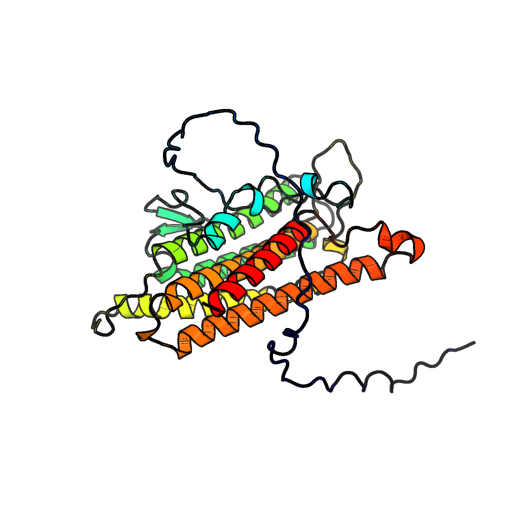 1.165 3.063 -0.567 1.00 95.50 251 TRP A CA 1
ATOM 1995 C C . TRP A 1 251 ? 0.053 2.641 0.400 1.00 95.50 251 TRP A C 1
ATOM 1997 O O . TRP A 1 251 ? -0.663 3.487 0.935 1.00 95.50 251 TRP A O 1
ATOM 2007 N N . ALA A 1 252 ? -0.078 1.343 0.675 1.00 94.88 252 ALA A N 1
ATOM 2008 C CA . ALA A 1 252 ? -1.121 0.845 1.561 1.00 94.88 252 ALA A CA 1
ATOM 2009 C C . ALA A 1 252 ? -0.951 1.338 3.012 1.00 94.88 252 ALA A C 1
ATOM 2011 O O . ALA A 1 252 ? -1.946 1.550 3.711 1.00 94.88 252 ALA A O 1
ATOM 2012 N N . ALA A 1 253 ? 0.285 1.580 3.462 1.00 95.44 253 ALA A N 1
ATOM 2013 C CA . ALA A 1 253 ? 0.559 2.230 4.741 1.00 95.44 253 ALA A CA 1
ATOM 2014 C C . ALA A 1 253 ? 0.072 3.689 4.761 1.00 95.44 253 ALA A C 1
ATOM 2016 O O . ALA A 1 253 ? -0.641 4.062 5.691 1.00 95.44 253 ALA A O 1
ATOM 2017 N N . ILE A 1 254 ? 0.375 4.479 3.720 1.00 95.31 254 ILE A N 1
ATOM 2018 C CA . ILE A 1 254 ? -0.129 5.859 3.568 1.00 95.31 254 ILE A CA 1
ATOM 2019 C C . ILE A 1 254 ? -1.661 5.870 3.591 1.00 95.31 254 ILE A C 1
ATOM 2021 O O . ILE A 1 254 ? -2.260 6.591 4.382 1.00 95.31 254 ILE A O 1
ATOM 2025 N N . GLN A 1 255 ? -2.298 5.005 2.798 1.00 94.06 255 GLN A N 1
ATOM 2026 C CA . GLN A 1 255 ? -3.753 4.855 2.779 1.00 94.06 255 GLN A CA 1
ATOM 2027 C C . GLN A 1 255 ? -4.319 4.523 4.167 1.00 94.06 255 GLN A C 1
ATOM 2029 O O . GLN A 1 255 ? -5.324 5.098 4.583 1.00 94.06 255 GLN A O 1
ATOM 2034 N N . THR A 1 256 ? -3.692 3.592 4.888 1.00 94.75 256 THR A N 1
ATOM 2035 C CA . THR A 1 256 ? -4.159 3.199 6.222 1.00 94.75 256 THR A CA 1
ATOM 2036 C C . THR A 1 256 ? -4.032 4.362 7.208 1.00 94.75 256 THR A C 1
ATOM 2038 O O . THR A 1 256 ? -4.959 4.590 7.979 1.00 94.75 256 THR A O 1
ATOM 2041 N N . LEU A 1 257 ? -2.940 5.133 7.155 1.00 94.00 257 LEU A N 1
ATOM 2042 C CA . LEU A 1 257 ? -2.760 6.341 7.969 1.00 94.00 257 LEU A CA 1
ATOM 2043 C C . LEU A 1 257 ? -3.812 7.410 7.653 1.00 94.00 257 LEU A C 1
ATOM 2045 O O . LEU A 1 257 ? -4.358 7.991 8.585 1.00 94.00 257 LEU A O 1
ATOM 2049 N N . CYS A 1 258 ? -4.153 7.627 6.378 1.00 92.50 258 CYS A N 1
ATOM 2050 C CA . CYS A 1 258 ? -5.239 8.536 5.995 1.00 92.50 258 CYS A CA 1
ATOM 2051 C C . CYS A 1 258 ? -6.583 8.104 6.595 1.00 92.50 258 CYS A C 1
ATOM 2053 O O . CYS A 1 258 ? -7.292 8.935 7.153 1.00 92.50 258 CYS A O 1
ATOM 2055 N N . LEU A 1 259 ? -6.910 6.808 6.543 1.00 91.88 259 LEU A N 1
ATOM 2056 C CA . LEU A 1 259 ? -8.138 6.288 7.150 1.00 91.88 259 LEU A CA 1
ATOM 2057 C C . LEU A 1 259 ? -8.136 6.456 8.677 1.00 91.88 259 LEU A C 1
ATOM 2059 O O . LEU A 1 259 ? -9.161 6.807 9.250 1.00 91.88 259 LEU A O 1
ATOM 2063 N N . ILE A 1 260 ? -6.999 6.228 9.347 1.00 90.75 260 ILE A N 1
ATOM 2064 C CA . ILE A 1 260 ? -6.883 6.465 10.795 1.00 90.75 260 ILE A CA 1
ATOM 2065 C C . ILE A 1 260 ? -7.093 7.950 11.104 1.00 90.75 260 ILE A C 1
ATOM 2067 O O . ILE A 1 260 ? -7.881 8.274 11.989 1.00 90.75 260 ILE A O 1
ATOM 2071 N N . MET A 1 261 ? -6.416 8.835 10.367 1.00 88.62 261 MET A N 1
ATOM 2072 C CA . MET A 1 261 ? -6.527 10.285 10.519 1.00 88.62 261 MET A CA 1
ATOM 2073 C C . MET A 1 261 ? -7.982 10.734 10.365 1.00 88.62 261 MET A C 1
ATOM 2075 O O . MET A 1 261 ? -8.498 11.417 11.238 1.00 88.62 261 MET A O 1
ATOM 2079 N N . GLU A 1 262 ? -8.674 10.295 9.316 1.00 86.50 262 GLU A N 1
ATOM 2080 C CA . GLU A 1 262 ? -10.081 10.627 9.087 1.00 86.50 262 GLU A CA 1
ATOM 2081 C C . GLU A 1 262 ? -10.975 10.171 10.254 1.00 86.50 262 GLU A C 1
ATOM 2083 O O . GLU A 1 262 ? -11.772 10.950 10.778 1.00 86.50 262 GLU A O 1
ATOM 2088 N N . LYS A 1 263 ? -10.812 8.923 10.716 1.00 83.88 263 LYS A N 1
ATOM 2089 C CA . LYS A 1 263 ? -11.600 8.389 11.838 1.00 83.88 263 LYS A CA 1
ATOM 2090 C C . LYS A 1 263 ? -11.308 9.084 13.163 1.00 83.88 263 LYS A C 1
ATOM 2092 O O . LYS A 1 263 ? -12.190 9.130 14.015 1.00 83.88 263 LYS A O 1
ATOM 2097 N N . GLN A 1 264 ? -10.099 9.604 13.355 1.00 79.62 264 GLN A N 1
ATOM 2098 C CA . GLN A 1 264 ? -9.742 10.358 14.555 1.00 79.62 264 GLN A CA 1
ATOM 2099 C C . GLN A 1 264 ? -10.181 11.828 14.484 1.00 79.62 264 GLN A C 1
ATOM 2101 O O . GLN A 1 264 ? -10.697 12.331 15.478 1.00 79.62 264 GLN A O 1
ATOM 2106 N N . GLY A 1 265 ? -10.045 12.484 13.327 1.00 74.81 265 GLY A N 1
ATOM 2107 C CA . GLY A 1 265 ? -10.412 13.892 13.126 1.00 74.81 265 GLY A CA 1
ATOM 2108 C C . GLY A 1 265 ? -11.920 14.153 13.181 1.00 74.81 265 GLY A C 1
ATOM 2109 O O . GLY A 1 265 ? -12.358 15.226 13.571 1.00 74.81 265 GLY A O 1
ATOM 2110 N N . GLN A 1 266 ? -12.758 13.149 12.905 1.00 70.62 266 GLN A N 1
ATOM 2111 C CA . GLN A 1 266 ? -14.212 13.259 13.107 1.00 70.62 266 GLN A CA 1
ATOM 2112 C C . GLN A 1 266 ? -14.619 13.495 14.581 1.00 70.62 266 GLN A C 1
ATOM 2114 O O . GLN A 1 266 ? -15.780 13.805 14.852 1.00 70.62 266 GLN A O 1
ATOM 2119 N N . PHE A 1 267 ? -13.702 13.331 15.544 1.00 63.66 267 PHE A N 1
ATOM 2120 C CA . PHE A 1 267 ? -14.013 13.304 16.976 1.00 63.66 267 PHE A CA 1
ATOM 2121 C C . PHE A 1 267 ? -12.976 14.053 17.836 1.00 63.66 267 PHE A C 1
ATOM 2123 O O . PHE A 1 267 ? -12.688 13.610 18.949 1.00 63.66 267 PHE A O 1
ATOM 2130 N N . ASP A 1 268 ? -12.460 15.186 17.334 1.00 53.12 268 ASP A N 1
ATOM 2131 C CA . ASP A 1 268 ? -11.409 16.097 17.860 1.00 53.12 268 ASP A CA 1
ATOM 2132 C C . ASP A 1 268 ? -11.327 16.347 19.388 1.00 53.12 268 ASP A C 1
ATOM 2134 O O . ASP A 1 268 ? -10.348 16.902 19.886 1.00 53.12 268 ASP A O 1
ATOM 2138 N N . SER A 1 269 ? -12.317 15.948 20.183 1.00 53.62 269 SER A N 1
ATOM 2139 C CA . SER A 1 269 ? -12.435 16.286 21.602 1.00 53.62 269 SER A CA 1
ATOM 2140 C C . SER A 1 269 ? -11.656 15.395 22.580 1.00 53.62 269 SER A C 1
ATOM 2142 O O . SER A 1 269 ? -11.557 15.761 23.751 1.00 53.62 269 SER A O 1
ATOM 2144 N N . LEU A 1 270 ? -11.110 14.240 22.168 1.00 53.44 270 LEU A N 1
ATOM 2145 C CA . LEU A 1 270 ? -10.648 13.216 23.128 1.00 53.44 270 LEU A CA 1
ATOM 2146 C C . LEU A 1 270 ? -9.123 13.020 23.247 1.00 53.44 270 LEU A C 1
ATOM 2148 O O . LEU A 1 270 ? -8.679 12.537 24.291 1.00 53.44 270 LEU A O 1
ATOM 2152 N N . SER A 1 271 ? -8.299 13.373 22.247 1.00 64.81 271 SER A N 1
ATOM 2153 C CA . SER A 1 271 ? -6.827 13.270 22.363 1.00 64.81 271 SER A CA 1
ATOM 2154 C C . SER A 1 271 ? -6.062 14.004 21.239 1.00 64.81 271 SER A C 1
ATOM 2156 O O . SER A 1 271 ? -5.635 13.359 20.276 1.00 64.81 271 SER A O 1
ATOM 2158 N N . PRO A 1 272 ? -5.842 15.328 21.354 1.00 70.38 272 PRO A N 1
ATOM 2159 C CA . PRO A 1 272 ? -5.144 16.113 20.329 1.00 70.38 272 PRO A CA 1
ATOM 2160 C C . PRO A 1 272 ? -3.707 15.630 20.073 1.00 70.38 272 PRO A C 1
ATOM 2162 O O . PRO A 1 272 ? -3.288 15.561 18.921 1.00 70.38 272 PRO A O 1
ATOM 2165 N N . ASP A 1 273 ? -2.985 15.194 21.112 1.00 75.56 273 ASP A N 1
ATOM 2166 C CA . ASP A 1 273 ? -1.606 14.698 20.971 1.00 75.56 273 ASP A CA 1
ATOM 2167 C C . ASP A 1 273 ? -1.527 13.444 20.084 1.00 75.56 273 ASP A C 1
ATOM 2169 O O . ASP A 1 273 ? -0.690 13.352 19.191 1.00 75.56 273 ASP A O 1
ATOM 2173 N N . ARG A 1 274 ? -2.449 12.488 20.266 1.00 73.69 274 ARG A N 1
ATOM 2174 C CA . ARG A 1 274 ? -2.461 11.247 19.470 1.00 73.69 274 ARG A CA 1
ATOM 2175 C C . ARG A 1 274 ? -2.879 11.483 18.028 1.00 73.69 274 ARG A C 1
ATOM 2177 O O . ARG A 1 274 ? -2.447 10.747 17.148 1.00 73.69 274 ARG A O 1
ATOM 2184 N N . PHE A 1 275 ? -3.746 12.462 17.794 1.00 81.81 275 PHE A N 1
ATOM 2185 C CA . PHE A 1 275 ? -4.119 12.869 16.446 1.00 81.81 275 PHE A CA 1
ATOM 2186 C C . PHE A 1 275 ? -2.935 13.537 15.732 1.00 81.81 275 PHE A C 1
ATOM 2188 O O . PHE A 1 275 ? -2.628 13.192 14.589 1.00 81.81 275 PHE A O 1
ATOM 2195 N N . ALA A 1 276 ? -2.200 14.405 16.437 1.00 84.75 276 ALA A N 1
ATOM 2196 C CA . ALA A 1 276 ? -0.974 15.014 15.933 1.00 84.75 276 ALA A CA 1
ATOM 2197 C C . ALA A 1 276 ? 0.093 13.963 15.580 1.00 84.75 276 ALA A C 1
ATOM 2199 O O . ALA A 1 276 ? 0.726 14.077 14.529 1.00 84.75 276 ALA A O 1
ATOM 2200 N N . ASP A 1 277 ? 0.246 12.910 16.391 1.00 87.12 277 ASP A N 1
ATOM 2201 C CA . ASP A 1 277 ? 1.145 11.791 16.085 1.00 87.12 277 ASP A CA 1
ATOM 2202 C C . ASP A 1 277 ? 0.800 11.139 14.738 1.00 87.12 277 ASP A C 1
ATOM 2204 O O . ASP A 1 277 ? 1.680 10.974 13.897 1.00 87.12 277 ASP A O 1
ATOM 2208 N N . VAL A 1 278 ? -0.479 10.837 14.481 1.00 88.75 278 VAL A N 1
ATOM 2209 C CA . VAL A 1 278 ? -0.907 10.232 13.205 1.00 88.75 278 VAL A CA 1
ATOM 2210 C C . VAL A 1 278 ? -0.650 11.156 12.018 1.00 88.75 278 VAL A C 1
ATOM 2212 O O . VAL A 1 278 ? -0.162 10.693 10.985 1.00 88.75 278 VAL A O 1
ATOM 2215 N N . ILE A 1 279 ? -0.919 12.457 12.160 1.00 89.06 279 ILE A N 1
ATOM 2216 C CA . ILE A 1 279 ? -0.608 13.452 11.123 1.00 89.06 279 ILE A CA 1
ATOM 2217 C C . ILE A 1 279 ? 0.899 13.488 10.850 1.00 89.06 279 ILE A C 1
ATOM 2219 O O . ILE A 1 279 ? 1.320 13.500 9.691 1.00 89.06 279 ILE A O 1
ATOM 2223 N N . ASN A 1 280 ? 1.726 13.480 11.896 1.00 91.38 280 ASN A N 1
ATOM 2224 C CA . ASN A 1 280 ? 3.180 13.486 11.764 1.00 91.38 280 ASN A CA 1
ATOM 2225 C C . ASN A 1 280 ? 3.688 12.216 11.072 1.00 91.38 280 ASN A C 1
ATOM 2227 O O . ASN A 1 280 ? 4.514 12.311 10.159 1.00 91.38 280 ASN A O 1
ATOM 2231 N N . SER A 1 281 ? 3.157 11.043 11.431 1.00 92.56 281 SER A N 1
ATOM 2232 C CA . SER A 1 281 ? 3.460 9.789 10.739 1.00 92.56 281 SER A CA 1
ATOM 2233 C C . SER A 1 281 ? 3.052 9.872 9.265 1.00 92.56 281 SER A C 1
ATOM 2235 O O . SER A 1 281 ? 3.866 9.565 8.396 1.00 92.56 281 SER A O 1
ATOM 2237 N N . LEU A 1 282 ? 1.844 10.357 8.951 1.00 93.44 282 LEU A N 1
ATOM 2238 C CA . LEU A 1 282 ? 1.367 10.508 7.571 1.00 93.44 282 LEU A CA 1
ATOM 2239 C C . LEU A 1 282 ? 2.262 11.442 6.748 1.00 93.44 282 LEU A C 1
ATOM 2241 O O . LEU A 1 282 ? 2.644 11.088 5.628 1.00 93.44 282 LEU A O 1
ATOM 2245 N N . LYS A 1 283 ? 2.640 12.602 7.300 1.00 91.94 283 LYS A N 1
ATOM 2246 C CA . LYS A 1 283 ? 3.573 13.542 6.663 1.00 91.94 283 LYS A CA 1
ATOM 2247 C C . LYS A 1 283 ? 4.909 12.861 6.387 1.00 91.94 283 LYS A C 1
ATOM 2249 O O . LYS A 1 283 ? 5.348 12.820 5.240 1.00 91.94 283 LYS A O 1
ATOM 2254 N N . LYS A 1 284 ? 5.527 12.268 7.413 1.00 92.00 284 LYS A N 1
ATOM 2255 C CA . LYS A 1 284 ? 6.829 11.593 7.302 1.00 92.00 284 LYS A CA 1
ATOM 2256 C C . LYS A 1 284 ? 6.817 10.510 6.224 1.00 92.00 284 LYS A C 1
ATOM 2258 O O . LYS A 1 284 ? 7.729 10.452 5.400 1.00 92.00 284 LYS A O 1
ATOM 2263 N N . TYR A 1 285 ? 5.776 9.681 6.203 1.00 92.00 285 TYR A N 1
ATOM 2264 C CA . TYR A 1 285 ? 5.597 8.640 5.195 1.00 92.00 285 TYR A CA 1
ATOM 2265 C C . TYR A 1 285 ? 5.445 9.202 3.790 1.00 92.00 285 TYR A C 1
ATOM 2267 O O . TYR A 1 285 ? 6.145 8.769 2.877 1.00 92.00 285 TYR A O 1
ATOM 2275 N N . SER A 1 286 ? 4.554 10.178 3.626 1.00 93.06 286 SER A N 1
ATOM 2276 C CA . SER A 1 286 ? 4.253 10.766 2.324 1.00 93.06 286 SER A CA 1
ATOM 2277 C C . SER A 1 286 ? 5.479 11.464 1.739 1.00 93.06 286 SER A C 1
ATOM 2279 O O . SER A 1 286 ? 5.815 11.225 0.583 1.00 93.06 286 SER A O 1
ATOM 2281 N N . PHE A 1 287 ? 6.215 12.236 2.546 1.00 93.38 287 PHE A N 1
ATOM 2282 C CA . PHE A 1 287 ? 7.469 12.868 2.122 1.00 93.38 287 PHE A CA 1
ATOM 2283 C C . PHE A 1 287 ? 8.549 11.843 1.779 1.00 93.38 287 PHE A C 1
ATOM 2285 O O . PHE A 1 287 ? 9.211 11.959 0.748 1.00 93.38 287 PHE A O 1
ATOM 2292 N N . SER A 1 288 ? 8.713 10.814 2.616 1.00 93.19 288 SER A N 1
ATOM 2293 C CA . SER A 1 288 ? 9.666 9.736 2.357 1.00 93.19 288 SER A CA 1
ATOM 2294 C C . SER A 1 288 ? 9.373 9.058 1.017 1.00 93.19 288 SER A C 1
ATOM 2296 O O . SER A 1 288 ? 10.269 8.931 0.179 1.00 93.19 288 SER A O 1
ATOM 2298 N N . PHE A 1 289 ? 8.113 8.692 0.787 1.00 94.00 289 PHE A N 1
ATOM 2299 C CA . PHE A 1 289 ? 7.674 8.027 -0.432 1.00 94.00 289 PHE A CA 1
ATOM 2300 C C . PHE A 1 289 ? 7.790 8.928 -1.667 1.00 94.00 289 PHE A C 1
ATOM 2302 O O . PHE A 1 289 ? 8.318 8.488 -2.685 1.00 94.00 289 PHE A O 1
ATOM 2309 N N . LEU A 1 290 ? 7.403 10.204 -1.568 1.00 94.88 290 LEU A N 1
ATOM 2310 C CA . LEU A 1 290 ? 7.585 11.190 -2.636 1.00 94.88 290 LEU A CA 1
ATOM 2311 C C . LEU A 1 290 ? 9.057 11.308 -3.042 1.00 94.88 290 LEU A C 1
ATOM 2313 O O . LEU A 1 290 ? 9.375 11.267 -4.228 1.00 94.88 290 LEU A O 1
ATOM 2317 N N . TRP A 1 291 ? 9.963 11.397 -2.066 1.00 94.94 291 TRP A N 1
ATOM 2318 C CA . TRP A 1 291 ? 11.394 11.471 -2.346 1.00 94.94 291 TRP A CA 1
ATOM 2319 C C . TRP A 1 291 ? 11.911 10.217 -3.056 1.00 94.94 291 TRP A C 1
ATOM 2321 O O . TRP A 1 291 ? 12.717 10.315 -3.978 1.00 94.94 291 TRP A O 1
ATOM 2331 N N . ASP A 1 292 ? 11.411 9.034 -2.686 1.00 94.12 292 ASP A N 1
ATOM 2332 C CA . ASP A 1 292 ? 11.743 7.803 -3.402 1.00 94.12 292 ASP A CA 1
ATOM 2333 C C . ASP A 1 292 ? 11.229 7.836 -4.847 1.00 94.12 292 ASP A C 1
ATOM 2335 O O . ASP A 1 292 ? 11.976 7.503 -5.764 1.00 94.12 292 ASP A O 1
ATOM 2339 N N . LEU A 1 293 ? 9.993 8.283 -5.079 1.00 93.00 293 LEU A N 1
ATOM 2340 C CA . LEU A 1 293 ? 9.439 8.408 -6.426 1.00 93.00 293 LEU A CA 1
ATOM 2341 C C . LEU A 1 293 ? 10.231 9.404 -7.296 1.00 93.00 293 LEU A C 1
ATOM 2343 O O . LEU A 1 293 ? 10.481 9.121 -8.472 1.00 93.00 293 LEU A O 1
ATOM 2347 N N . ILE A 1 294 ? 10.667 10.533 -6.725 1.00 93.44 294 ILE A N 1
ATOM 2348 C CA . ILE A 1 294 ? 11.535 11.518 -7.394 1.00 93.44 294 ILE A CA 1
ATOM 2349 C C . ILE A 1 294 ? 12.893 10.893 -7.722 1.00 93.44 294 ILE A C 1
ATOM 2351 O O . ILE A 1 294 ? 13.356 11.001 -8.857 1.00 93.44 294 ILE A O 1
ATOM 2355 N N . ALA A 1 295 ? 13.517 10.201 -6.767 1.00 91.38 295 ALA A N 1
ATOM 2356 C CA . ALA A 1 295 ? 14.803 9.540 -6.974 1.00 91.38 295 ALA A CA 1
ATOM 2357 C C . ALA A 1 295 ? 14.731 8.484 -8.090 1.00 91.38 295 ALA A C 1
ATOM 2359 O O . ALA A 1 295 ? 15.645 8.389 -8.913 1.00 91.38 295 ALA A O 1
ATOM 2360 N N . LEU A 1 296 ? 13.628 7.730 -8.175 1.00 89.38 296 LEU A N 1
ATOM 2361 C CA . LEU A 1 296 ? 13.398 6.782 -9.267 1.00 89.38 296 LEU A CA 1
ATOM 2362 C C . LEU A 1 296 ? 13.326 7.493 -10.624 1.00 89.38 296 LEU A C 1
ATOM 2364 O O . LEU A 1 296 ? 14.008 7.066 -11.557 1.00 89.38 296 LEU A O 1
ATOM 2368 N N . ALA A 1 297 ? 12.562 8.583 -10.727 1.00 88.50 297 ALA A N 1
ATOM 2369 C CA . ALA A 1 297 ? 12.458 9.370 -11.955 1.00 88.50 297 ALA A CA 1
ATOM 2370 C C . ALA A 1 297 ? 13.811 9.987 -12.356 1.00 88.50 297 ALA A C 1
ATOM 2372 O O . ALA A 1 297 ? 14.243 9.854 -13.501 1.00 88.50 297 ALA A O 1
ATOM 2373 N N . ALA A 1 298 ? 14.536 10.582 -11.406 1.00 88.69 298 ALA A N 1
ATOM 2374 C CA . ALA A 1 298 ? 15.870 11.138 -11.634 1.00 88.69 298 ALA A CA 1
ATOM 2375 C C . ALA A 1 298 ? 16.866 10.069 -12.117 1.00 88.69 298 ALA A C 1
ATOM 2377 O O . ALA A 1 298 ? 17.669 10.317 -13.017 1.00 88.69 298 ALA A O 1
ATOM 2378 N N . SER A 1 299 ? 16.782 8.848 -11.576 1.00 86.25 299 SER A N 1
ATOM 2379 C CA . SER A 1 299 ? 17.657 7.739 -11.974 1.00 86.25 299 SER A CA 1
ATOM 2380 C C . SER A 1 299 ? 17.475 7.300 -13.432 1.00 86.25 299 SER A C 1
ATOM 2382 O O . SER A 1 299 ? 18.414 6.751 -14.013 1.00 86.25 299 SER A O 1
ATOM 2384 N N . ILE A 1 300 ? 16.291 7.529 -14.013 1.00 82.25 300 ILE A N 1
ATOM 2385 C CA . ILE A 1 300 ? 16.017 7.276 -15.431 1.00 82.25 300 ILE A CA 1
ATOM 2386 C C . ILE A 1 300 ? 16.727 8.334 -16.272 1.00 82.25 300 ILE A C 1
ATOM 2388 O O . ILE A 1 300 ? 17.522 7.988 -17.140 1.00 82.25 300 ILE A O 1
ATOM 2392 N N . TYR A 1 301 ? 16.519 9.615 -15.965 1.00 80.88 301 TYR A N 1
ATOM 2393 C CA . TYR A 1 301 ? 17.118 10.711 -16.729 1.00 80.88 301 TYR A CA 1
ATOM 2394 C C . TYR A 1 301 ? 18.648 10.717 -16.684 1.00 80.88 301 TYR A C 1
ATOM 2396 O O . TYR A 1 301 ? 19.283 10.961 -17.704 1.00 80.88 301 TYR A O 1
ATOM 2404 N N . ASN A 1 302 ? 19.251 10.364 -15.546 1.00 82.00 302 ASN A N 1
ATOM 2405 C CA . ASN A 1 302 ? 20.710 10.306 -15.404 1.00 82.00 302 ASN A CA 1
ATOM 2406 C C . ASN A 1 302 ? 21.381 9.229 -16.276 1.00 82.00 302 ASN A C 1
ATOM 2408 O O . ASN A 1 302 ? 22.597 9.262 -16.455 1.00 82.00 302 ASN A O 1
ATOM 2412 N N . LYS A 1 303 ? 20.621 8.251 -16.787 1.00 77.69 303 LYS A N 1
ATOM 2413 C CA . LYS A 1 303 ? 21.137 7.159 -17.630 1.00 77.69 303 LYS A CA 1
ATOM 2414 C C . LYS A 1 303 ? 20.945 7.406 -19.125 1.00 77.69 303 LYS A C 1
ATOM 2416 O O . LYS A 1 303 ? 21.492 6.650 -19.924 1.00 77.69 303 LYS A O 1
ATOM 2421 N N . GLU A 1 304 ? 20.181 8.428 -19.498 1.00 75.69 304 GLU A N 1
ATOM 2422 C CA . GLU A 1 304 ? 19.791 8.689 -20.879 1.00 75.69 304 GLU A CA 1
ATOM 2423 C C . GLU A 1 304 ? 20.660 9.774 -21.517 1.00 75.69 304 GLU A C 1
ATOM 2425 O O . GLU A 1 304 ? 21.049 10.759 -20.889 1.00 75.69 304 GLU A O 1
ATOM 2430 N N . ASN A 1 305 ? 20.962 9.608 -22.806 1.00 73.88 305 ASN A N 1
ATOM 2431 C CA . ASN A 1 305 ? 21.677 10.633 -23.563 1.00 73.88 305 ASN A CA 1
ATOM 2432 C C . ASN A 1 305 ? 20.807 11.892 -23.701 1.00 73.88 305 ASN A C 1
ATOM 2434 O O . ASN A 1 305 ? 19.607 11.794 -23.960 1.00 73.88 305 ASN A O 1
ATOM 2438 N N . GLN A 1 306 ? 21.426 13.079 -23.632 1.00 69.94 306 GLN A N 1
ATOM 2439 C CA . GLN A 1 306 ? 20.724 14.373 -23.698 1.00 69.94 306 GLN A CA 1
ATOM 2440 C C . GLN A 1 306 ? 19.791 14.520 -24.913 1.00 69.94 306 GLN A C 1
ATOM 2442 O O . GLN A 1 306 ? 18.753 15.169 -24.818 1.00 69.94 306 GLN A O 1
ATOM 2447 N N . SER A 1 307 ? 20.114 13.873 -26.037 1.00 71.50 307 SER A N 1
ATOM 2448 C CA . SER A 1 307 ? 19.298 13.887 -27.256 1.00 71.50 307 SER A CA 1
ATOM 2449 C C . SER A 1 307 ? 17.940 13.186 -27.119 1.00 71.50 307 SER A C 1
ATOM 2451 O O . SER A 1 307 ? 17.042 13.457 -27.912 1.00 71.50 307 SER A O 1
ATOM 2453 N N . ASN A 1 308 ? 17.780 12.295 -26.136 1.00 72.69 308 ASN A N 1
ATOM 2454 C CA . ASN A 1 308 ? 16.610 11.425 -25.995 1.00 72.69 308 ASN A CA 1
ATOM 2455 C C . ASN A 1 308 ? 15.735 11.777 -24.784 1.00 72.69 308 ASN A C 1
ATOM 2457 O O . ASN A 1 308 ? 14.659 11.205 -24.639 1.00 72.69 308 ASN A O 1
ATOM 2461 N N . ILE A 1 309 ? 16.146 12.733 -23.941 1.00 73.56 309 ILE A N 1
ATOM 2462 C CA . ILE A 1 309 ? 15.476 13.065 -22.669 1.00 73.56 309 ILE A CA 1
ATOM 2463 C C . ILE A 1 309 ? 13.977 13.352 -22.855 1.00 73.56 309 ILE A C 1
ATOM 2465 O O . ILE A 1 309 ? 13.157 12.851 -22.093 1.00 73.56 309 ILE A O 1
ATOM 2469 N N . LEU A 1 310 ? 13.602 14.101 -23.897 1.00 70.81 310 LEU A N 1
ATOM 2470 C CA . LEU A 1 310 ? 12.202 14.470 -24.166 1.00 70.81 310 LEU A CA 1
ATOM 2471 C C . LEU A 1 310 ? 11.340 13.310 -24.697 1.00 70.81 310 LEU A C 1
ATOM 2473 O O . LEU A 1 310 ? 10.128 13.456 -24.828 1.00 70.81 310 LEU A O 1
ATOM 2477 N N . GLN A 1 311 ? 11.952 12.173 -25.034 1.00 73.50 311 GLN A N 1
ATOM 2478 C CA . GLN A 1 311 ? 11.274 10.986 -25.563 1.00 73.50 311 GLN A CA 1
ATOM 2479 C C . GLN A 1 311 ? 11.163 9.859 -24.528 1.00 73.50 311 GLN A C 1
ATOM 2481 O O . GLN A 1 311 ? 10.592 8.808 -24.825 1.00 73.50 311 GLN A O 1
ATOM 2486 N N . VAL A 1 312 ? 11.695 10.062 -23.320 1.00 76.19 312 VAL A N 1
ATOM 2487 C CA . VAL A 1 312 ? 11.739 9.050 -22.262 1.00 76.19 312 VAL A CA 1
ATOM 2488 C C . VAL A 1 312 ? 10.592 9.278 -21.283 1.00 76.19 312 VAL A C 1
ATOM 2490 O O . VAL A 1 312 ? 10.300 10.399 -20.874 1.00 76.19 312 VAL A O 1
ATOM 2493 N N . CYS A 1 313 ? 9.915 8.195 -20.906 1.00 81.44 313 CYS A N 1
ATOM 2494 C CA . CYS A 1 313 ? 8.905 8.248 -19.859 1.00 81.44 313 CYS A CA 1
ATOM 2495 C C . CYS A 1 313 ? 9.604 8.399 -18.493 1.00 81.44 313 CYS A C 1
ATOM 2497 O O . CYS A 1 313 ? 10.469 7.575 -18.190 1.00 81.44 313 CYS A O 1
ATOM 2499 N N . PRO A 1 314 ? 9.218 9.361 -17.628 1.00 82.44 314 PRO A N 1
ATOM 2500 C CA . PRO A 1 314 ? 9.811 9.510 -16.291 1.00 82.44 314 PRO A CA 1
ATOM 2501 C C . PRO A 1 314 ? 9.489 8.343 -15.348 1.00 82.44 314 PRO A C 1
ATOM 2503 O O . PRO A 1 314 ? 9.996 8.289 -14.229 1.00 82.44 314 PRO A O 1
ATOM 2506 N N . PHE A 1 315 ? 8.618 7.424 -15.766 1.00 87.31 315 PHE A N 1
ATOM 2507 C CA . PHE A 1 315 ? 8.138 6.324 -14.946 1.00 87.31 315 PHE A CA 1
ATOM 2508 C C . PHE A 1 315 ? 8.728 4.991 -15.433 1.00 87.31 315 PHE A C 1
ATOM 2510 O O . PHE A 1 315 ? 8.537 4.639 -16.601 1.00 87.31 315 PHE A O 1
ATOM 2517 N N . PRO A 1 316 ? 9.356 4.195 -14.544 1.00 83.69 316 PRO A N 1
ATOM 2518 C CA . PRO A 1 316 ? 9.910 2.887 -14.902 1.00 83.69 316 PRO A CA 1
ATOM 2519 C C . PRO A 1 316 ? 8.859 1.902 -15.438 1.00 83.69 316 PRO A C 1
ATOM 2521 O O . PRO A 1 316 ? 9.166 1.044 -16.266 1.00 83.69 316 PRO A O 1
ATOM 2524 N N . CYS A 1 317 ? 7.621 2.001 -14.944 1.00 87.44 317 CYS A N 1
ATOM 2525 C CA . CYS A 1 317 ? 6.504 1.148 -15.336 1.00 87.44 317 CYS A CA 1
ATOM 2526 C C . CYS A 1 317 ? 5.144 1.792 -15.029 1.00 87.44 317 CYS A C 1
ATOM 2528 O O . CYS A 1 317 ? 5.056 2.764 -14.270 1.00 87.44 317 CYS A O 1
ATOM 2530 N N . GLY A 1 318 ? 4.078 1.206 -15.590 1.00 88.50 318 GLY A N 1
ATOM 2531 C CA . GLY A 1 318 ? 2.682 1.617 -15.379 1.00 88.50 318 GLY A CA 1
ATOM 2532 C C . GLY A 1 318 ? 2.293 1.758 -13.909 1.00 88.50 318 GLY A C 1
ATOM 2533 O O . GLY A 1 318 ? 1.621 2.714 -13.543 1.00 88.50 318 GLY A O 1
ATOM 2534 N N . CYS A 1 319 ? 2.792 0.863 -13.053 1.00 91.38 319 CYS A N 1
ATOM 2535 C CA . CYS A 1 319 ? 2.499 0.866 -11.620 1.00 91.38 319 CYS A CA 1
ATOM 2536 C C . CYS A 1 319 ? 3.059 2.103 -10.903 1.00 91.38 319 CYS A C 1
ATOM 2538 O O . CYS A 1 319 ? 2.397 2.657 -10.034 1.00 91.38 319 CYS A O 1
ATOM 2540 N N . VAL A 1 320 ? 4.261 2.560 -11.273 1.00 92.19 320 VAL A N 1
ATOM 2541 C CA . VAL A 1 320 ? 4.849 3.783 -10.699 1.00 92.19 320 VAL A CA 1
ATOM 2542 C C . VAL A 1 320 ? 4.087 5.016 -11.180 1.00 92.19 320 VAL A C 1
ATOM 2544 O O . VAL A 1 320 ? 3.822 5.913 -10.388 1.00 92.19 320 VAL A O 1
ATOM 2547 N N . CYS A 1 321 ? 3.694 5.048 -12.457 1.00 92.00 321 CYS A N 1
ATOM 2548 C CA . CYS A 1 321 ? 2.859 6.121 -12.999 1.00 92.00 321 CYS A CA 1
ATOM 2549 C C . CYS A 1 321 ? 1.505 6.208 -12.274 1.00 92.00 321 CYS A C 1
ATOM 2551 O O . CYS A 1 321 ? 1.093 7.289 -11.862 1.00 92.00 321 CYS A O 1
ATOM 2553 N N . GLU A 1 322 ? 0.852 5.065 -12.056 1.00 93.25 322 GLU A N 1
ATOM 2554 C CA . GLU A 1 322 ? -0.402 4.977 -11.307 1.00 93.25 322 GLU A CA 1
ATOM 2555 C C . GLU A 1 322 ? -0.261 5.538 -9.882 1.00 93.25 322 GLU A C 1
ATOM 2557 O O . GLU A 1 322 ? -1.081 6.350 -9.456 1.00 93.25 322 GLU A O 1
ATOM 2562 N N . LEU A 1 323 ? 0.823 5.194 -9.181 1.00 94.62 323 LEU A N 1
ATOM 2563 C CA . LEU A 1 323 ? 1.100 5.708 -7.837 1.00 94.62 323 LEU A CA 1
ATOM 2564 C C . LEU A 1 323 ? 1.363 7.213 -7.809 1.00 94.62 323 LEU A C 1
ATOM 2566 O O . LEU A 1 323 ? 0.916 7.876 -6.880 1.00 94.62 323 LEU A O 1
ATOM 2570 N N . TRP A 1 324 ? 2.034 7.769 -8.820 1.00 94.25 324 TRP A N 1
ATOM 2571 C CA . TRP A 1 324 ? 2.198 9.219 -8.949 1.00 94.25 324 TRP A CA 1
ATOM 2572 C C . TRP A 1 324 ? 0.857 9.938 -9.091 1.00 94.25 324 TRP A C 1
ATOM 2574 O O . TRP A 1 324 ? 0.614 10.917 -8.388 1.00 94.25 324 TRP A O 1
ATOM 2584 N N . ILE A 1 325 ? -0.022 9.434 -9.963 1.00 94.19 325 ILE A N 1
ATOM 2585 C CA . ILE A 1 325 ? -1.369 9.987 -10.160 1.00 94.19 325 ILE A CA 1
ATOM 2586 C C . ILE A 1 325 ? -2.130 9.975 -8.831 1.00 94.19 325 ILE A C 1
ATOM 2588 O O . ILE A 1 325 ? -2.664 10.997 -8.404 1.00 94.19 325 ILE A O 1
ATOM 2592 N N . MET A 1 326 ? -2.135 8.831 -8.147 1.00 95.50 326 MET A N 1
ATOM 2593 C CA . MET A 1 326 ? -2.823 8.680 -6.867 1.00 95.50 326 MET A CA 1
ATOM 2594 C C . MET A 1 326 ? -2.240 9.581 -5.779 1.00 95.50 326 MET A C 1
ATOM 2596 O O . MET A 1 326 ? -2.991 10.192 -5.027 1.00 95.50 326 MET A O 1
ATOM 2600 N N . PHE A 1 327 ? -0.915 9.698 -5.703 1.00 95.31 327 PHE A N 1
ATOM 2601 C CA . PHE A 1 327 ? -0.254 10.546 -4.719 1.00 95.31 327 PHE A CA 1
ATOM 2602 C C . PHE A 1 327 ? -0.615 12.021 -4.915 1.00 95.31 327 PHE A C 1
ATOM 2604 O O . PHE A 1 327 ? -1.000 12.677 -3.952 1.00 95.31 327 PHE A O 1
ATOM 2611 N N . ILE A 1 328 ? -0.568 12.527 -6.153 1.00 94.69 328 ILE A N 1
ATOM 2612 C CA . ILE A 1 328 ? -0.940 13.914 -6.471 1.00 94.69 328 ILE A CA 1
ATOM 2613 C C . ILE A 1 328 ? -2.390 14.187 -6.062 1.00 94.69 328 ILE A C 1
ATOM 2615 O O . ILE A 1 328 ? -2.646 15.141 -5.334 1.00 94.69 328 ILE A O 1
ATOM 2619 N N . HIS A 1 329 ? -3.327 13.326 -6.468 1.00 94.75 329 HIS A N 1
ATOM 2620 C CA . HIS A 1 329 ? -4.740 13.500 -6.125 1.00 94.75 329 HIS A CA 1
ATOM 2621 C C . HIS A 1 329 ? -5.011 13.385 -4.622 1.00 94.75 329 HIS A C 1
ATOM 2623 O O . HIS A 1 329 ? -5.846 14.119 -4.101 1.00 94.75 329 HIS A O 1
ATOM 2629 N N . LEU A 1 330 ? -4.311 12.495 -3.913 1.00 93.44 330 LEU A N 1
ATOM 2630 C CA . LEU A 1 330 ? -4.443 12.373 -2.463 1.00 93.44 330 LEU A CA 1
ATOM 2631 C C . LEU A 1 330 ? -3.929 13.629 -1.751 1.00 93.44 330 LEU A C 1
ATOM 2633 O O . LEU A 1 330 ? -4.606 14.137 -0.864 1.00 93.44 330 LEU A O 1
ATOM 2637 N N . MET A 1 331 ? -2.756 14.140 -2.134 1.00 92.19 331 MET A N 1
ATOM 2638 C CA . MET A 1 331 ? -2.198 15.353 -1.529 1.00 92.19 331 MET A CA 1
ATOM 2639 C C . MET A 1 331 ? -3.078 16.572 -1.806 1.00 92.19 331 MET A C 1
ATOM 2641 O O . MET A 1 331 ? -3.339 17.355 -0.895 1.00 92.19 331 MET A O 1
ATOM 2645 N N . ASP A 1 332 ? -3.585 16.701 -3.033 1.00 92.31 332 ASP A N 1
ATOM 2646 C CA . ASP A 1 332 ? -4.522 17.759 -3.403 1.00 92.31 332 ASP A CA 1
ATOM 2647 C C . ASP A 1 332 ? -5.801 17.686 -2.557 1.00 92.31 332 ASP A C 1
ATOM 2649 O O . ASP A 1 332 ? -6.200 18.678 -1.946 1.00 92.31 332 ASP A O 1
ATOM 2653 N N . HIS A 1 333 ? -6.387 16.494 -2.414 1.00 89.56 333 HIS A N 1
ATOM 2654 C CA . HIS A 1 333 ? -7.564 16.268 -1.575 1.00 89.56 333 HIS A CA 1
ATOM 2655 C C . HIS A 1 333 ? -7.316 16.635 -0.102 1.00 89.56 333 HIS A C 1
ATOM 2657 O O . HIS A 1 333 ? -8.088 17.397 0.479 1.00 89.56 333 HIS A O 1
ATOM 2663 N N . LEU A 1 334 ? -6.210 16.168 0.488 1.00 86.50 334 LEU A N 1
ATOM 2664 C CA . LEU A 1 334 ? -5.837 16.496 1.870 1.00 86.50 334 LEU A CA 1
ATOM 2665 C C . LEU A 1 334 ? -5.575 17.998 2.062 1.00 86.50 334 LEU A C 1
ATOM 2667 O O . LEU A 1 334 ? -5.878 18.548 3.121 1.00 86.50 334 LEU A O 1
ATOM 2671 N N . SER A 1 335 ? -5.022 18.682 1.057 1.00 86.06 335 SER A N 1
ATOM 2672 C CA . SER A 1 335 ? -4.799 20.130 1.126 1.00 86.06 335 SER A CA 1
ATOM 2673 C C . SER A 1 335 ? -6.113 20.915 1.164 1.00 86.06 335 SER A C 1
ATOM 2675 O O . SER A 1 335 ? -6.231 21.867 1.933 1.00 86.06 335 SER A O 1
ATOM 2677 N N . HIS A 1 336 ? -7.123 20.482 0.402 1.00 83.44 336 HIS A N 1
ATOM 2678 C CA . HIS A 1 336 ? -8.448 21.098 0.403 1.00 83.44 336 HIS A CA 1
ATOM 2679 C C . HIS A 1 336 ? -9.196 20.852 1.717 1.00 83.44 336 HIS A C 1
ATOM 2681 O O . HIS A 1 336 ? -9.869 21.756 2.203 1.00 83.44 336 HIS A O 1
ATOM 2687 N N . GLN A 1 337 ? -9.042 19.671 2.322 1.00 72.50 337 GLN A N 1
ATOM 2688 C CA . GLN A 1 337 ? -9.658 19.356 3.614 1.00 72.50 337 GLN A CA 1
ATOM 2689 C C . GLN A 1 337 ? -9.100 20.173 4.778 1.00 72.50 337 GLN A C 1
ATOM 2691 O O . GLN A 1 337 ? -9.862 20.558 5.648 1.00 72.50 337 GLN A O 1
ATOM 2696 N N . ASN A 1 338 ? -7.800 20.477 4.784 1.00 59.44 338 ASN A N 1
ATOM 2697 C CA . ASN A 1 338 ? -7.191 21.297 5.841 1.00 59.44 338 ASN A CA 1
ATOM 2698 C C . ASN A 1 338 ? -7.489 22.805 5.707 1.00 59.44 338 ASN A C 1
ATOM 2700 O O . ASN A 1 338 ? -7.116 23.577 6.587 1.00 59.44 338 ASN A O 1
ATOM 2704 N N . ARG A 1 339 ? -8.095 23.239 4.593 1.00 48.09 339 ARG A N 1
ATOM 2705 C CA . ARG A 1 339 ? -8.476 24.641 4.338 1.00 48.09 339 ARG A CA 1
ATOM 2706 C C . ARG A 1 339 ? -9.948 24.940 4.651 1.00 48.09 339 ARG A C 1
ATOM 2708 O O . ARG A 1 339 ? -10.316 26.114 4.650 1.00 48.09 339 ARG A O 1
ATOM 2715 N N . ALA A 1 340 ? -10.768 23.909 4.845 1.00 41.03 340 ALA A N 1
ATOM 2716 C CA . ALA A 1 340 ? -12.180 24.000 5.219 1.00 41.03 340 ALA A CA 1
ATOM 2717 C C . ALA A 1 340 ? -12.330 23.836 6.733 1.00 41.03 340 ALA A C 1
ATOM 2719 O O . ALA A 1 340 ? -13.240 24.492 7.291 1.00 41.03 340 ALA A O 1
#

pLDDT: mean 75.16, std 22.9, range [25.73, 98.19]

Secondary structure (DSSP, 8-state):
------TTTTSSSS---S---GGGG--------PPP---------------------PPPP------PPPGGGHHHHS-TTSTTTSSHHHHHHTT--SSTTTT-SSEEEETTEEEETTTHHHHHHHHHHHHHHHHHHHHHHHTT-SS--HHHHHHHHHHHHHHHHHHHHHHHHHHHH------TT---HHHHHHHHHHHHHHHHHHHHHHHH--GGGS-GGGG------TTS-----HHHHHHHHHHHHHHHHHHHHHHHHHHHHTTTTS-HHHHHHHHHHHHHHHHHHHHHHHHHHHHHHTTS-GGGGGGS-SSSSHHHHHHHHHHHHHHHHHHHHTT-

Organism: NCBI:txid174260

InterPro domains:
  IPR029425 Protein MMS22-like, N-terminal [PF14910] (63-336)
  IPR042320 Protein MMS22-like [PTHR28547] (57-337)

Radius of gyration: 23.44 Å; chains: 1; bounding box: 81×62×62 Å

Foldseek 3Di:
DDDDDDPPPPPPPPDDDPDDDVPPPDDPDDDDDDDDDDDDDDDDDDDDDPDPPPPQAFAQADLQFQFADFPVCLVVFADCSHCVNRCLLVCLLVLHQSGPPVPVDQWDAALNDIDGLQCCCLVCVVVNLVSLLVLLVVLVVQLVDPDDDPVSLVSLSVSLSSNSVSLSSLSNNLSPRLAPDPDPPPPDPVVVSSNCSLVVLLVSLVVVCVSLDALLPQPPVLLHFPPPDPPDRGRHRSSVSSSVSSVSSLVSSLSSLSSSLVNCVVRCPDDVPSSVSSVVSNVVSLVRVVVSLVSQLVVQQVPDDPVCNVRHDSARGSSSVVVVVSSVVVVVSVVVVVVD